Protein AF-A0A7Y2DB81-F1 (afdb_monomer_lite)

Radius of gyration: 19.83 Å; chains: 1; bounding box: 55×42×48 Å

Foldseek 3Di:
DDQPADDPPDPAFDAPLCVLVVLCVVVVDDLVVLCVQLVNPSVVNCCSNLVNDPDDPSSSVSSCVVSSHDVVPGPDNPQDLPQFWAQDPVQQWIDRRRDIDHADAPPDALLRVLLSVLVVNCSSVVHDQQDADDDDPSHLLRSLVRHPLVDPCNLVSNCVRRVDDSVRSVVSSVVSVVSNDDPDPDDD

pLDDT: mean 81.08, std 17.25, range [30.52, 97.25]

Secondary structure (DSSP, 8-state):
---------SSS---HHHHHHHHHHHTT--HHHHHHHHT--HHHHHHHHTTSSPPPHHHHHHHHHHHT--GGGSPPTT--TTSPPEEETTTTEEEETTEEEE--BTTB-HHHHHHHHHHHHHHHTT--TTS-----GGGHHHHHHHS-TT-SSHHHHHHHHH---HHHHHHHHHHHHHHT--------

Sequence (188 aa):
MPILVQHFDDDTPVPVGRALAEGRARLGISVETAAQMTNIPVRVLRDIEGNIADPTETMLESLSDVYGLNIEAMPNREEDTRVPARFDRDAKQVVIGWINFACEPGVDSNSVIIERFVHAIRQLRGARADQPVFIRDSDRDALAEVLDLSAADLVEDFVEHTHAGDDAYRYIVDDLRGRRLPAVAGSR

Structure (mmCIF, N/CA/C/O backbone):
data_AF-A0A7Y2DB81-F1
#
_entry.id   AF-A0A7Y2DB81-F1
#
loop_
_atom_site.group_PDB
_atom_site.id
_atom_site.type_symbol
_atom_site.label_atom_id
_atom_site.label_alt_id
_atom_site.label_comp_id
_atom_site.label_asym_id
_atom_site.label_entity_id
_atom_site.label_seq_id
_atom_site.pdbx_PDB_ins_code
_atom_site.Cartn_x
_atom_site.Cartn_y
_atom_site.Cartn_z
_atom_site.occupancy
_atom_site.B_iso_or_equiv
_atom_site.auth_seq_id
_atom_site.auth_comp_id
_atom_site.auth_asym_id
_atom_site.auth_atom_id
_atom_site.pdbx_PDB_model_num
ATOM 1 N N . MET A 1 1 ? -28.375 -10.170 21.278 1.00 36.34 1 MET A N 1
ATOM 2 C CA . MET A 1 1 ? -27.750 -9.895 19.968 1.00 36.34 1 MET A CA 1
ATOM 3 C C . MET A 1 1 ? -26.584 -10.861 19.844 1.00 36.34 1 MET A C 1
ATOM 5 O O . MET A 1 1 ? -25.790 -10.879 20.776 1.00 36.34 1 MET A O 1
ATOM 9 N N . PRO A 1 2 ? -26.532 -11.750 18.840 1.00 30.52 2 PRO A N 1
ATOM 10 C CA . PRO A 1 2 ? -25.418 -12.683 18.713 1.00 30.52 2 PRO A CA 1
ATOM 11 C C . PRO A 1 2 ? -24.158 -11.909 18.305 1.00 30.52 2 PRO A C 1
ATOM 13 O O . PRO A 1 2 ? -24.195 -11.130 17.356 1.00 30.52 2 PRO A O 1
ATOM 16 N N . ILE A 1 3 ? -23.070 -12.101 19.051 1.00 32.66 3 ILE A N 1
ATOM 17 C CA . ILE A 1 3 ? -21.740 -11.581 18.721 1.00 32.66 3 ILE A CA 1
ATOM 18 C C . ILE A 1 3 ? -21.257 -12.373 17.503 1.00 32.66 3 ILE A C 1
ATOM 20 O O . ILE A 1 3 ? -21.075 -13.588 17.584 1.00 32.66 3 ILE A O 1
ATOM 24 N N . LEU A 1 4 ? -21.108 -11.703 16.361 1.00 38.19 4 LEU A N 1
ATOM 25 C CA . LEU A 1 4 ? -20.466 -12.267 15.175 1.00 38.19 4 LEU A CA 1
ATOM 26 C C . LEU A 1 4 ? -18.961 -12.333 15.456 1.00 38.19 4 LEU A C 1
ATOM 28 O O . LEU A 1 4 ? -18.225 -11.387 15.200 1.00 38.19 4 LEU A O 1
ATOM 32 N N . VAL A 1 5 ? -18.518 -13.444 16.044 1.00 37.97 5 VAL A N 1
ATOM 33 C CA . VAL A 1 5 ? -17.094 -13.740 16.223 1.00 37.97 5 VAL A CA 1
ATOM 34 C C . VAL A 1 5 ? -16.493 -13.919 14.830 1.00 37.97 5 VAL A C 1
ATOM 36 O O . VAL A 1 5 ? -16.807 -14.889 14.142 1.00 37.97 5 VAL A O 1
ATOM 39 N N . GLN A 1 6 ? -15.674 -12.965 14.384 1.00 47.44 6 GLN A N 1
ATOM 40 C CA . GLN A 1 6 ? -14.860 -13.170 13.192 1.00 47.44 6 GLN A CA 1
ATOM 41 C C . GLN A 1 6 ? -13.788 -14.213 13.503 1.00 47.44 6 GLN A C 1
ATOM 43 O O . GLN A 1 6 ? -12.991 -14.035 14.422 1.00 47.44 6 GLN A O 1
ATOM 48 N N . HIS A 1 7 ? -13.756 -15.276 12.705 1.00 38.78 7 HIS A N 1
ATOM 49 C CA . HIS A 1 7 ? -12.516 -15.984 12.438 1.00 38.78 7 HIS A CA 1
ATOM 50 C C . HIS A 1 7 ? -11.729 -15.128 11.446 1.00 38.78 7 HIS A C 1
ATOM 52 O O . HIS A 1 7 ? -12.171 -14.919 10.316 1.00 38.78 7 HIS A O 1
ATOM 58 N N . PHE A 1 8 ? -10.611 -14.564 11.896 1.00 44.75 8 PHE A N 1
ATOM 59 C CA . PHE A 1 8 ? -9.604 -13.995 11.008 1.00 44.75 8 PHE A CA 1
ATOM 60 C C . PHE A 1 8 ? -8.858 -15.168 10.358 1.00 44.75 8 PHE A C 1
ATOM 62 O O . PHE A 1 8 ? -7.777 -15.541 10.799 1.00 44.75 8 PHE A O 1
ATOM 69 N N . ASP A 1 9 ? -9.487 -15.810 9.371 1.00 40.47 9 ASP A N 1
ATOM 70 C CA . ASP A 1 9 ? -8.820 -16.774 8.493 1.00 40.47 9 ASP A CA 1
ATOM 71 C C . ASP A 1 9 ? -8.003 -15.990 7.456 1.00 40.47 9 ASP A C 1
ATOM 73 O O . ASP A 1 9 ? -8.436 -15.800 6.325 1.00 40.47 9 ASP A O 1
ATOM 77 N N . ASP A 1 10 ? -6.871 -15.443 7.892 1.00 44.09 10 ASP A N 1
ATOM 78 C CA . ASP A 1 10 ? -5.717 -15.080 7.065 1.00 44.09 10 ASP A CA 1
ATOM 79 C C . ASP A 1 10 ? -4.593 -14.652 8.022 1.00 44.09 10 ASP A C 1
ATOM 81 O O . ASP A 1 10 ? -4.779 -13.753 8.843 1.00 44.09 10 ASP A O 1
ATOM 85 N N . ASP A 1 11 ? -3.426 -15.297 7.924 1.00 48.38 11 ASP A N 1
ATOM 86 C CA . ASP A 1 11 ? -2.226 -15.125 8.771 1.00 48.38 11 ASP A CA 1
ATOM 87 C C . ASP A 1 11 ? -1.567 -13.724 8.661 1.00 48.38 11 ASP A C 1
ATOM 89 O O . ASP A 1 11 ? -0.370 -13.567 8.893 1.00 48.38 11 ASP A O 1
ATOM 93 N N . THR A 1 12 ? -2.315 -12.683 8.275 1.00 47.81 12 THR A N 1
ATOM 94 C CA . THR A 1 12 ? -1.812 -11.314 8.100 1.00 47.81 12 THR A CA 1
ATOM 95 C C . THR A 1 12 ? -2.445 -10.361 9.122 1.00 47.81 12 THR A C 1
ATOM 97 O O . THR A 1 12 ? -3.627 -10.022 9.017 1.00 47.81 12 THR A O 1
ATOM 100 N N . PRO A 1 13 ? -1.676 -9.895 10.117 1.00 55.25 13 PRO A N 1
ATOM 101 C CA . PRO A 1 13 ? -2.149 -8.972 11.139 1.00 55.25 13 PRO A CA 1
ATOM 102 C C . PRO A 1 13 ? -2.656 -7.630 10.607 1.00 55.25 13 PRO A C 1
ATOM 104 O O . PRO A 1 13 ? -1.872 -6.824 10.131 1.00 55.25 13 PRO A O 1
ATOM 107 N N . VAL A 1 14 ? -3.955 -7.335 10.728 1.00 61.53 14 VAL A N 1
ATOM 108 C CA . VAL A 1 14 ? -4.528 -6.023 10.365 1.00 61.53 14 VAL A CA 1
ATOM 109 C C . VAL A 1 14 ? -4.413 -5.044 11.543 1.00 61.53 14 VAL A C 1
ATOM 111 O O . VAL A 1 14 ? -4.893 -5.364 12.632 1.00 61.53 14 VAL A O 1
ATOM 114 N N . PRO A 1 15 ? -3.870 -3.823 11.365 1.00 71.00 15 PRO A N 1
ATOM 115 C CA . PRO A 1 15 ? -3.793 -2.843 12.432 1.00 71.00 15 PRO A CA 1
ATOM 116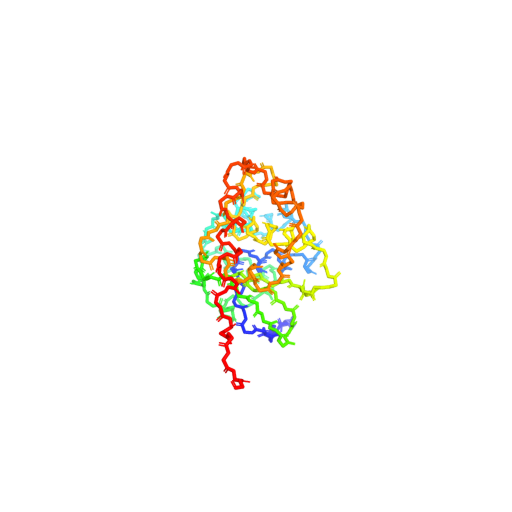 C C . PRO A 1 15 ? -5.151 -2.437 12.944 1.00 71.00 15 PRO A C 1
ATOM 118 O O . PRO A 1 15 ? -6.137 -2.338 12.204 1.00 71.00 15 PRO A O 1
ATOM 121 N N . VAL A 1 16 ? -5.137 -2.078 14.219 1.00 79.06 16 VAL A N 1
ATOM 122 C CA . VAL A 1 16 ? -6.320 -1.722 14.983 1.00 79.06 16 VAL A CA 1
ATOM 123 C C . VAL A 1 16 ? -7.142 -0.634 14.295 1.00 79.06 16 VAL A C 1
ATOM 125 O O . VAL A 1 16 ? -8.332 -0.835 14.077 1.00 79.06 16 VAL A O 1
ATOM 128 N N . GLY A 1 17 ? -6.525 0.469 13.863 1.00 82.56 17 GLY A N 1
ATOM 129 C CA . GLY A 1 17 ? -7.236 1.554 13.182 1.00 82.56 17 GLY A CA 1
ATOM 130 C C . GLY A 1 17 ? -7.952 1.108 11.907 1.00 82.56 17 GLY A C 1
ATOM 131 O O . GLY A 1 17 ? -9.114 1.450 11.687 1.00 82.56 17 GLY A O 1
ATOM 132 N N . ARG A 1 18 ? -7.308 0.262 11.096 1.00 78.75 18 ARG A N 1
ATOM 133 C CA . ARG A 1 18 ? -7.906 -0.237 9.851 1.00 78.75 18 ARG A CA 1
ATOM 134 C C . ARG A 1 18 ? -9.071 -1.183 10.118 1.00 78.75 18 ARG A C 1
ATOM 136 O O . ARG A 1 18 ? -10.132 -1.026 9.522 1.00 78.75 18 ARG A O 1
ATOM 143 N N . ALA A 1 19 ? -8.897 -2.134 11.023 1.00 81.88 19 ALA A N 1
ATOM 144 C CA . ALA A 1 19 ? -9.964 -3.058 11.384 1.00 81.88 19 ALA A CA 1
ATOM 145 C C . ALA A 1 19 ? -11.157 -2.337 12.038 1.00 81.88 19 ALA A C 1
ATOM 147 O O . ALA A 1 19 ? -12.305 -2.699 11.779 1.00 81.88 19 ALA A O 1
ATOM 148 N N . LEU A 1 20 ? -10.913 -1.260 12.792 1.00 88.62 20 LEU A N 1
ATOM 149 C CA . LEU A 1 20 ? -11.958 -0.350 13.264 1.00 88.62 20 LEU A CA 1
ATOM 150 C C . LEU A 1 20 ? -12.694 0.325 12.092 1.00 88.62 20 LEU A C 1
ATOM 152 O O . LEU A 1 20 ? -13.923 0.289 12.037 1.00 88.62 20 LEU A O 1
ATOM 156 N N . ALA A 1 21 ? -11.964 0.882 11.120 1.00 88.25 21 ALA A N 1
ATOM 157 C CA . ALA A 1 21 ? -12.550 1.514 9.935 1.00 88.25 21 ALA A CA 1
ATOM 158 C C . ALA A 1 21 ? -13.401 0.532 9.106 1.00 88.25 21 ALA A C 1
ATOM 160 O O . ALA A 1 21 ? -14.491 0.876 8.643 1.00 88.25 21 ALA A O 1
ATOM 161 N N . GLU A 1 22 ? -12.925 -0.703 8.944 1.00 84.56 22 GLU A N 1
ATOM 162 C CA . GLU A 1 22 ? -13.641 -1.780 8.259 1.00 84.56 22 GLU A CA 1
ATOM 163 C C . GLU A 1 22 ? -14.874 -2.240 9.044 1.00 84.56 22 GLU A C 1
ATOM 165 O O . GLU A 1 22 ? -15.930 -2.455 8.446 1.00 84.56 22 GLU A O 1
ATOM 170 N N . GLY A 1 23 ? -14.775 -2.349 10.373 1.00 88.56 23 GLY A N 1
ATOM 171 C CA . GLY A 1 23 ? -15.913 -2.623 11.252 1.00 88.56 23 GLY A CA 1
ATOM 172 C C . GLY A 1 23 ? -17.007 -1.568 11.097 1.00 88.56 23 GLY A C 1
ATOM 173 O O . GLY A 1 23 ? -18.168 -1.905 10.854 1.00 88.56 23 GLY A O 1
ATOM 174 N N . ARG A 1 24 ? -16.631 -0.283 11.100 1.00 93.81 24 ARG A N 1
ATOM 175 C CA . ARG A 1 24 ? -17.557 0.827 10.840 1.00 93.81 24 ARG A CA 1
ATOM 176 C C . ARG A 1 24 ? -18.191 0.740 9.451 1.00 93.81 24 ARG A C 1
ATOM 178 O O . ARG A 1 24 ? -19.404 0.903 9.315 1.00 93.81 24 ARG A O 1
ATOM 185 N N . ALA A 1 25 ? -17.384 0.491 8.419 1.00 89.44 25 ALA A N 1
ATOM 186 C CA . ALA A 1 25 ? -17.857 0.402 7.039 1.00 89.44 25 ALA A CA 1
ATOM 187 C C . ALA A 1 25 ? -18.873 -0.736 6.848 1.00 89.44 25 ALA A C 1
ATOM 189 O O . ALA A 1 25 ? -19.870 -0.546 6.152 1.00 89.44 25 ALA A O 1
ATOM 190 N N . ARG A 1 26 ? -18.682 -1.881 7.517 1.00 87.56 26 ARG A N 1
ATOM 191 C CA . ARG A 1 26 ? -19.631 -3.010 7.500 1.00 87.56 26 ARG A CA 1
ATOM 192 C C . ARG A 1 26 ? -20.986 -2.667 8.108 1.00 87.56 26 ARG A C 1
ATOM 194 O O . ARG A 1 26 ? -22.004 -3.171 7.644 1.00 87.56 26 ARG A O 1
ATOM 201 N N . LEU A 1 27 ? -21.007 -1.794 9.111 1.00 89.81 27 LEU A N 1
ATOM 202 C CA . LEU A 1 27 ? -22.248 -1.278 9.689 1.00 89.81 27 LEU A CA 1
ATOM 203 C C . LEU A 1 27 ? -22.919 -0.206 8.816 1.00 89.81 27 LEU A C 1
ATOM 205 O O . LEU A 1 27 ? -24.043 0.195 9.106 1.00 89.81 27 LEU A O 1
ATOM 209 N N . GLY A 1 28 ? -22.254 0.269 7.757 1.00 92.00 28 GLY A N 1
ATOM 210 C CA . GLY A 1 28 ? -22.793 1.284 6.853 1.00 92.00 28 GLY A CA 1
ATOM 211 C C . GLY A 1 28 ? -22.960 2.664 7.495 1.00 92.00 28 GLY A C 1
ATOM 212 O O . GLY A 1 28 ? -23.736 3.477 6.993 1.00 92.00 28 GLY A O 1
ATOM 213 N N . ILE A 1 29 ? -22.259 2.940 8.601 1.00 95.06 29 ILE A N 1
ATOM 214 C CA . ILE A 1 29 ? -22.363 4.211 9.331 1.00 95.06 29 ILE A CA 1
ATOM 215 C C . ILE A 1 29 ? -21.208 5.162 8.990 1.00 95.06 29 ILE A C 1
ATOM 217 O O . ILE A 1 29 ? -20.070 4.746 8.731 1.00 95.06 29 ILE A O 1
ATOM 221 N N . SER A 1 30 ? -21.492 6.467 8.994 1.00 95.38 30 SER A N 1
ATOM 222 C CA . SER A 1 30 ? -20.467 7.486 8.753 1.00 95.38 30 SER A CA 1
ATOM 223 C C . SER A 1 30 ? -19.554 7.664 9.969 1.00 95.38 30 SER A C 1
ATOM 225 O O . SER A 1 30 ? -19.905 7.295 11.094 1.00 95.38 30 SER A O 1
ATOM 227 N N . VAL A 1 31 ? -18.379 8.261 9.752 1.00 94.75 31 VAL A N 1
ATOM 228 C CA . VAL A 1 31 ? -17.447 8.592 10.843 1.00 94.75 31 VAL A CA 1
ATOM 229 C C . VAL A 1 31 ? -18.095 9.565 11.831 1.00 94.75 31 VAL A C 1
ATOM 231 O O . VAL A 1 31 ? -17.877 9.470 13.031 1.00 94.75 31 VAL A O 1
ATOM 234 N N . GLU A 1 32 ? -18.929 10.487 11.350 1.00 97.25 32 GLU A N 1
ATOM 235 C CA . GLU A 1 32 ? -19.653 11.451 12.180 1.00 97.25 32 GLU A CA 1
ATOM 236 C C . GLU A 1 32 ? -20.665 10.759 13.096 1.00 97.25 32 GLU A C 1
ATOM 238 O O . GLU A 1 32 ? -20.747 11.092 14.278 1.00 97.25 32 GLU A O 1
ATOM 243 N N . THR A 1 33 ? -21.399 9.770 12.578 1.00 96.75 33 THR A N 1
ATOM 244 C CA . THR A 1 33 ? -22.325 8.964 13.382 1.00 96.75 33 THR A CA 1
ATOM 245 C C . THR A 1 33 ? -21.574 8.144 14.425 1.00 96.75 33 THR A C 1
ATOM 247 O O . THR A 1 33 ? -21.939 8.169 15.598 1.00 96.75 33 THR A O 1
ATOM 250 N N . ALA A 1 34 ? -20.489 7.472 14.039 1.00 95.88 34 ALA A N 1
ATOM 251 C CA . ALA A 1 34 ? -19.682 6.689 14.971 1.00 95.88 34 ALA A CA 1
ATOM 252 C C . ALA A 1 34 ? -19.047 7.558 16.076 1.00 95.88 34 ALA A C 1
ATOM 254 O O . ALA A 1 34 ? -19.082 7.196 17.252 1.00 95.88 34 ALA A O 1
ATOM 255 N N . ALA A 1 35 ? -18.547 8.744 15.720 1.00 96.44 35 ALA A N 1
ATOM 256 C CA . ALA A 1 35 ? -18.016 9.734 16.657 1.0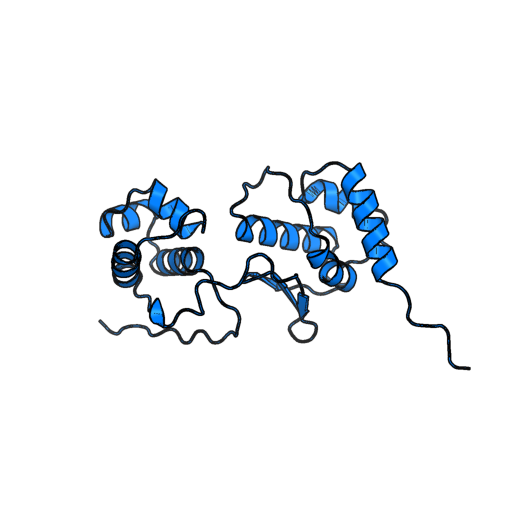0 96.44 35 ALA A CA 1
ATOM 257 C C . ALA A 1 35 ? -19.066 10.182 17.685 1.00 96.44 35 ALA A C 1
ATOM 259 O O . ALA A 1 35 ? -18.774 10.288 18.874 1.00 96.44 35 ALA A O 1
ATOM 260 N N . GLN A 1 36 ? -20.311 10.398 17.248 1.00 95.81 36 GLN A N 1
ATOM 261 C CA . GLN A 1 36 ? -21.420 10.710 18.153 1.00 95.81 36 GLN A CA 1
ATOM 262 C C . GLN A 1 36 ? -21.753 9.538 19.085 1.00 95.81 36 GLN A C 1
ATOM 264 O O . GLN A 1 36 ? -21.961 9.759 20.275 1.00 95.81 36 GLN A O 1
ATOM 269 N N . MET A 1 37 ? -21.782 8.305 18.571 1.00 96.19 37 MET A N 1
ATOM 270 C CA . MET A 1 37 ? -22.116 7.108 19.357 1.00 96.19 37 MET A CA 1
ATOM 271 C C . MET A 1 37 ? -21.071 6.782 20.431 1.00 96.19 37 MET A C 1
ATOM 273 O O . MET A 1 37 ? -21.425 6.312 21.507 1.00 96.19 37 MET A O 1
ATOM 277 N N . THR A 1 38 ? -19.798 7.045 20.140 1.00 95.38 38 THR A N 1
ATOM 278 C CA . THR A 1 38 ? -18.657 6.760 21.031 1.00 95.38 38 THR A CA 1
ATOM 279 C C . THR A 1 38 ? -18.226 7.958 21.876 1.00 95.38 38 THR A C 1
ATOM 281 O O . THR A 1 38 ? -17.376 7.827 22.752 1.00 95.38 38 THR A O 1
ATOM 284 N N . ASN A 1 39 ? -18.790 9.143 21.617 1.00 95.88 39 ASN A N 1
ATOM 285 C CA . ASN A 1 39 ? -18.348 10.412 22.196 1.00 95.88 39 ASN A CA 1
ATOM 286 C C . ASN A 1 39 ? -16.849 10.715 21.942 1.00 95.88 39 ASN A C 1
ATOM 288 O O . ASN A 1 39 ? -16.196 11.415 22.719 1.00 95.88 39 ASN A O 1
ATOM 292 N N . ILE A 1 40 ? -16.296 10.199 20.840 1.00 96.38 40 ILE A N 1
ATOM 293 C CA . ILE A 1 40 ? -14.933 10.485 20.378 1.00 96.38 40 ILE A CA 1
ATOM 294 C C . ILE A 1 40 ? -15.008 11.626 19.354 1.00 96.38 40 ILE A C 1
ATOM 296 O O . ILE A 1 40 ? -15.814 11.558 18.427 1.00 96.38 40 ILE A O 1
ATOM 300 N N . PRO A 1 41 ? -14.179 12.683 19.449 1.00 96.88 41 PRO A N 1
ATOM 301 C CA . PRO A 1 41 ? -14.184 13.747 18.449 1.00 96.88 41 PRO A CA 1
ATOM 302 C C . PRO A 1 41 ? -13.929 13.201 17.038 1.00 96.88 41 PRO A C 1
ATOM 304 O O . PRO A 1 41 ? -12.982 12.448 16.836 1.00 96.88 41 PRO A O 1
ATOM 307 N N . VAL A 1 42 ? -14.706 13.650 16.041 1.00 94.25 42 VAL A N 1
ATOM 308 C CA . VAL A 1 42 ? -14.618 13.175 14.639 1.00 94.25 42 VAL A CA 1
ATOM 309 C C . VAL A 1 42 ? -13.182 13.155 14.119 1.00 94.25 42 VAL A C 1
ATOM 311 O O . VAL A 1 42 ? -12.769 12.200 13.473 1.00 94.25 42 VAL A O 1
ATOM 314 N N . ARG A 1 43 ? -12.405 14.202 14.412 1.00 91.25 43 ARG A N 1
ATOM 315 C CA . ARG A 1 43 ? -10.997 14.276 14.011 1.00 91.25 43 ARG A CA 1
ATOM 316 C C . ARG A 1 43 ? -10.165 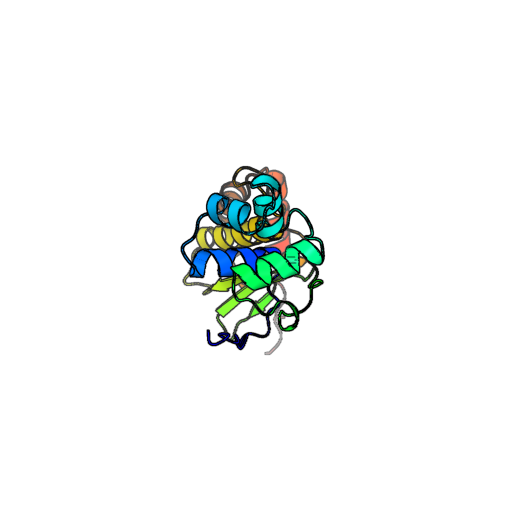13.149 14.626 1.00 91.25 43 ARG A C 1
ATOM 318 O O . ARG A 1 43 ? -9.432 12.496 13.903 1.00 91.25 43 ARG A O 1
ATOM 325 N N . VAL A 1 44 ? -10.312 12.920 15.928 1.00 91.25 44 VAL A N 1
ATOM 326 C CA . VAL A 1 44 ? -9.588 11.869 16.654 1.00 91.25 44 VAL A CA 1
ATOM 327 C C . VAL A 1 44 ? -9.988 10.495 16.126 1.00 91.25 44 VAL A C 1
ATOM 329 O O . VAL A 1 44 ? -9.120 9.670 15.886 1.00 91.25 44 VAL A O 1
ATOM 332 N N . LEU A 1 45 ? -11.277 10.271 15.857 1.00 94.50 45 LEU A N 1
ATOM 333 C CA . LEU A 1 45 ? -11.738 9.013 15.274 1.00 94.50 45 LEU A CA 1
ATOM 334 C C . LEU A 1 45 ? -11.168 8.780 13.866 1.00 94.50 45 LEU A C 1
ATOM 336 O O . LEU A 1 45 ? -10.753 7.668 13.564 1.00 94.50 45 LEU A O 1
ATOM 340 N N . ARG A 1 46 ? -11.084 9.818 13.021 1.00 88.94 46 ARG A N 1
ATOM 341 C CA . ARG A 1 46 ? -10.414 9.725 11.709 1.00 88.94 46 ARG A CA 1
ATOM 342 C C . ARG A 1 46 ? -8.927 9.420 11.844 1.00 88.94 46 ARG A C 1
ATOM 344 O O . ARG A 1 46 ? -8.413 8.626 11.066 1.00 88.94 46 ARG A O 1
ATOM 351 N N . ASP A 1 47 ? -8.257 10.041 12.811 1.00 81.94 47 ASP A N 1
ATOM 352 C CA . ASP A 1 47 ? -6.838 9.804 13.065 1.00 81.94 47 ASP A CA 1
ATOM 353 C C . ASP A 1 47 ? -6.613 8.363 13.569 1.00 81.94 47 ASP A C 1
ATOM 355 O O . ASP A 1 47 ? -5.700 7.693 13.099 1.00 81.94 47 ASP A O 1
ATOM 359 N N . ILE A 1 48 ? -7.483 7.838 14.440 1.00 88.38 48 ILE A N 1
ATOM 360 C CA . ILE A 1 48 ? -7.452 6.436 14.892 1.00 88.38 48 ILE A CA 1
ATOM 361 C C . ILE A 1 48 ? -7.707 5.479 13.724 1.00 88.38 48 ILE A C 1
ATOM 363 O O . ILE A 1 48 ? -6.889 4.607 13.454 1.00 88.38 48 ILE A O 1
ATOM 367 N N . GLU A 1 49 ? -8.814 5.650 12.996 1.00 89.00 49 GLU A N 1
ATOM 368 C CA . GLU A 1 49 ? -9.182 4.781 11.868 1.00 89.00 49 GLU A CA 1
ATOM 369 C C . GLU A 1 49 ? -8.161 4.836 10.717 1.00 89.00 49 GLU A C 1
ATOM 371 O O . GLU A 1 49 ? -7.993 3.873 9.969 1.00 89.00 49 GLU A O 1
ATOM 376 N N . GLY A 1 50 ? -7.443 5.954 10.594 1.00 78.38 50 GLY A N 1
ATOM 377 C CA . GLY A 1 50 ? -6.342 6.149 9.655 1.00 78.38 50 GLY A CA 1
ATOM 378 C C . GLY A 1 50 ? -4.982 5.634 10.135 1.00 78.38 50 GLY A C 1
ATOM 379 O O . GLY A 1 50 ? -4.008 5.812 9.410 1.00 78.38 50 GLY A O 1
ATOM 380 N N . ASN A 1 51 ? -4.892 5.024 11.324 1.00 75.88 51 ASN A N 1
ATOM 381 C CA . ASN A 1 51 ? -3.636 4.617 11.978 1.00 75.88 51 ASN A CA 1
ATOM 382 C C . ASN A 1 51 ? -2.633 5.775 12.179 1.00 75.88 51 ASN A C 1
ATOM 384 O O . ASN A 1 51 ? -1.421 5.583 12.136 1.00 75.88 51 ASN A O 1
ATOM 388 N N . ILE A 1 52 ? -3.135 6.996 12.372 1.00 74.50 52 ILE A N 1
ATOM 389 C CA . ILE A 1 52 ? -2.345 8.203 12.665 1.00 74.50 52 ILE A CA 1
ATOM 390 C C . ILE A 1 52 ? -2.162 8.379 14.179 1.00 74.50 52 ILE A C 1
ATOM 392 O O . ILE A 1 52 ? -1.148 8.922 14.617 1.00 74.50 52 ILE A O 1
ATOM 396 N N . ALA A 1 53 ? -3.141 7.949 14.977 1.00 75.69 53 ALA A N 1
ATOM 397 C CA . ALA A 1 53 ? -3.122 8.060 16.430 1.00 75.69 53 ALA A CA 1
ATOM 398 C C . ALA A 1 53 ? -3.538 6.745 17.091 1.00 75.69 53 ALA A C 1
ATOM 400 O O . ALA A 1 53 ? -4.477 6.088 16.641 1.00 75.69 53 ALA A O 1
ATOM 401 N N . ASP A 1 54 ? -2.881 6.408 18.199 1.00 80.62 54 ASP A N 1
ATOM 402 C CA . ASP A 1 54 ? -3.235 5.231 18.982 1.00 80.62 54 ASP A CA 1
ATOM 403 C C . ASP A 1 54 ? -4.452 5.524 19.874 1.00 80.62 54 ASP A C 1
ATOM 405 O O . ASP A 1 54 ? -4.439 6.490 20.650 1.00 80.62 54 ASP A O 1
ATOM 409 N N . PRO A 1 55 ? -5.519 4.714 19.793 1.00 83.94 55 PRO A N 1
ATOM 410 C CA . PRO A 1 55 ? -6.662 4.851 20.679 1.00 83.94 55 PRO A CA 1
ATOM 411 C C . PRO A 1 55 ? -6.294 4.416 22.100 1.00 83.94 55 PRO A C 1
ATOM 413 O O . PRO A 1 55 ? -5.555 3.452 22.311 1.00 83.94 55 PRO A O 1
ATOM 416 N N . THR A 1 56 ? -6.856 5.098 23.098 1.00 87.69 56 THR A N 1
ATOM 417 C CA . THR A 1 56 ? -6.766 4.624 24.484 1.00 87.69 56 THR A CA 1
ATOM 418 C C . THR A 1 56 ? -7.579 3.342 24.661 1.00 87.69 56 THR A C 1
ATOM 420 O O . THR A 1 56 ? -8.465 3.037 23.863 1.00 87.69 56 THR A O 1
ATOM 423 N N . GLU A 1 57 ? -7.325 2.605 25.739 1.00 85.75 57 GLU A N 1
ATOM 424 C CA . GLU A 1 57 ? -8.091 1.400 26.084 1.00 85.75 57 GLU A CA 1
ATOM 425 C C . GLU A 1 57 ? -9.601 1.679 26.155 1.00 85.75 57 GLU A C 1
ATOM 427 O O . GLU A 1 57 ? -10.382 1.006 25.495 1.00 85.75 57 GLU A O 1
ATOM 432 N N . THR A 1 58 ? -10.004 2.772 26.809 1.00 90.19 58 THR A N 1
ATOM 433 C CA . THR A 1 58 ? -11.413 3.195 26.884 1.00 90.19 58 THR A CA 1
ATOM 434 C C . THR A 1 58 ? -12.022 3.514 25.514 1.00 90.19 58 THR A C 1
ATOM 436 O O . THR A 1 58 ? -13.193 3.231 25.268 1.00 90.19 58 THR A O 1
ATOM 439 N N . MET A 1 59 ? -11.249 4.120 24.603 1.00 92.62 59 MET A N 1
ATOM 440 C CA . MET A 1 59 ? -11.716 4.360 23.233 1.00 92.62 59 MET A CA 1
ATOM 441 C C . MET A 1 59 ? -11.895 3.044 22.482 1.00 92.62 59 MET A C 1
ATOM 443 O O . MET A 1 59 ? -12.874 2.892 21.757 1.00 92.62 59 MET A O 1
ATOM 447 N N . LEU A 1 60 ? -10.971 2.098 22.665 1.00 90.00 60 LEU A N 1
ATOM 448 C CA . LEU A 1 60 ? -11.057 0.785 22.042 1.00 90.00 60 LEU A CA 1
ATOM 449 C C . LEU A 1 60 ? -12.258 -0.000 22.529 1.00 90.00 60 LEU A C 1
ATOM 451 O O . LEU A 1 60 ? -12.984 -0.500 21.686 1.00 90.00 60 LEU A O 1
ATOM 455 N N . GLU A 1 61 ? -12.508 -0.055 23.834 1.00 89.50 61 GLU A N 1
ATOM 456 C CA . GLU A 1 61 ? -13.705 -0.693 24.396 1.00 89.50 61 GLU A CA 1
ATOM 457 C C . GLU A 1 61 ? -14.978 -0.109 23.770 1.00 89.50 61 GLU A C 1
ATOM 459 O O . GLU A 1 61 ? -15.793 -0.839 23.206 1.00 89.50 61 GLU A O 1
ATOM 464 N N . SER A 1 62 ? -15.100 1.224 23.759 1.00 92.50 62 SER A N 1
ATOM 465 C CA . SER A 1 62 ? -16.266 1.901 23.184 1.00 92.50 62 SER A CA 1
ATOM 466 C C . SER A 1 62 ? -16.442 1.616 21.688 1.00 92.50 62 SER A C 1
ATOM 468 O O . SER A 1 62 ? -17.561 1.394 21.223 1.00 92.50 62 SER A O 1
ATOM 470 N N . LEU A 1 63 ? -15.350 1.599 20.923 1.00 92.19 63 LEU A N 1
ATOM 471 C CA . LEU A 1 63 ? -15.382 1.285 19.497 1.00 92.19 63 LEU A CA 1
ATOM 472 C C . LEU A 1 63 ? -15.653 -0.204 19.243 1.00 92.19 63 LEU A C 1
ATOM 474 O O . LEU A 1 63 ? -16.374 -0.526 18.304 1.00 92.19 63 LEU A O 1
ATOM 478 N N . SER A 1 64 ? -15.135 -1.102 20.085 1.00 89.44 64 SER A N 1
ATOM 479 C CA . SER A 1 64 ? -15.406 -2.544 20.050 1.00 89.44 64 SER A CA 1
ATOM 480 C C . SER A 1 64 ? -16.898 -2.806 20.196 1.00 89.44 64 SER A C 1
ATOM 482 O O . SER A 1 64 ? -17.473 -3.543 19.396 1.00 89.44 64 SER A O 1
ATOM 484 N N . ASP A 1 65 ? -17.524 -2.144 21.170 1.00 90.12 65 ASP A N 1
ATOM 485 C CA . ASP A 1 65 ? -18.948 -2.266 21.462 1.00 90.12 65 ASP A CA 1
ATOM 486 C C . ASP A 1 65 ? -19.808 -1.742 20.308 1.00 90.12 65 ASP A C 1
ATOM 488 O O . ASP A 1 65 ? -20.751 -2.408 19.877 1.00 90.12 65 ASP A O 1
ATOM 492 N N . VAL A 1 66 ? -19.476 -0.560 19.776 1.00 92.12 66 VAL A N 1
ATOM 493 C CA . VAL A 1 66 ? -20.237 0.048 18.674 1.00 92.12 66 VAL A CA 1
ATOM 494 C C . VAL A 1 66 ? -20.042 -0.719 17.366 1.00 92.12 66 VAL A C 1
ATOM 496 O O . VAL A 1 66 ? -21.004 -0.884 16.618 1.00 92.12 66 VAL A O 1
ATOM 499 N N . TYR A 1 67 ? -18.828 -1.195 17.079 1.00 91.62 67 TYR A N 1
ATOM 500 C CA . TYR A 1 67 ? -18.505 -1.889 15.827 1.00 91.62 67 TYR A CA 1
ATOM 501 C C . TYR A 1 67 ? -18.758 -3.399 15.882 1.00 91.62 67 TYR A C 1
ATOM 503 O O . TYR A 1 67 ? -18.722 -4.058 14.843 1.00 91.62 67 TYR A O 1
ATOM 511 N N . GLY A 1 68 ? -19.039 -3.953 17.065 1.00 86.38 68 GLY A N 1
ATOM 512 C CA . GLY A 1 68 ? -19.221 -5.389 17.268 1.00 86.38 68 GLY A CA 1
ATOM 513 C C . GLY A 1 68 ? -17.948 -6.193 16.995 1.00 86.38 68 GLY A C 1
ATOM 514 O O . GLY A 1 68 ? -18.026 -7.305 16.475 1.00 86.38 68 GLY A O 1
ATOM 515 N N . LEU A 1 69 ? -16.780 -5.617 17.292 1.00 83.12 69 LEU A N 1
ATOM 516 C CA . LEU A 1 69 ? -15.477 -6.247 17.079 1.00 83.12 69 LEU A CA 1
ATOM 517 C C . LEU A 1 69 ? -14.998 -6.934 18.360 1.00 83.12 69 LEU A C 1
ATOM 519 O O . LEU A 1 69 ? -15.344 -6.514 19.461 1.00 83.12 69 LEU A O 1
ATOM 523 N N . ASN A 1 70 ? -14.182 -7.978 18.217 1.00 80.00 70 ASN A N 1
ATOM 524 C CA . ASN A 1 70 ? -13.409 -8.540 19.322 1.00 80.00 70 ASN A CA 1
ATOM 525 C C . ASN A 1 70 ? -11.946 -8.119 19.154 1.00 80.00 70 ASN A C 1
ATOM 527 O O . ASN A 1 70 ? -11.189 -8.785 18.450 1.00 80.00 70 ASN A O 1
ATOM 531 N N . ILE A 1 71 ? -11.573 -6.999 19.773 1.00 67.94 71 ILE A N 1
ATOM 532 C CA . ILE A 1 71 ? -10.237 -6.406 19.625 1.00 67.94 71 ILE A CA 1
ATOM 533 C C . ILE A 1 71 ? -9.148 -7.290 20.254 1.00 67.94 71 ILE A C 1
ATOM 535 O O . ILE A 1 71 ? -8.021 -7.288 19.775 1.00 67.94 71 ILE A O 1
ATOM 539 N N . GLU A 1 72 ? -9.474 -8.103 21.265 1.00 66.50 72 GLU A N 1
ATOM 540 C CA . GLU A 1 72 ? -8.528 -9.060 21.865 1.00 66.50 72 GLU A CA 1
ATOM 541 C C . GLU A 1 72 ? -8.187 -10.226 20.928 1.00 66.50 72 GLU A C 1
ATOM 543 O O . GLU A 1 72 ? -7.104 -10.799 21.016 1.00 66.50 72 GLU A O 1
ATOM 548 N N . ALA A 1 73 ? -9.107 -10.579 20.025 1.00 64.44 73 ALA A N 1
ATOM 549 C CA . ALA A 1 73 ? -8.881 -11.592 18.996 1.00 64.44 73 ALA A CA 1
ATOM 550 C C . ALA A 1 73 ? -8.177 -11.029 17.755 1.00 64.44 73 ALA A C 1
ATOM 552 O O . ALA A 1 73 ? -7.890 -11.784 16.824 1.00 64.44 73 ALA A O 1
ATOM 553 N N . MET A 1 74 ? -7.928 -9.717 17.710 1.00 61.59 74 MET A N 1
ATOM 554 C CA . MET A 1 74 ? -7.234 -9.122 16.584 1.00 61.59 74 MET A CA 1
ATOM 555 C C . MET A 1 74 ? -5.740 -9.436 16.671 1.00 61.59 74 MET A C 1
ATOM 557 O O . MET A 1 74 ? -5.130 -9.267 17.732 1.00 61.59 74 MET A O 1
ATOM 561 N N . PRO A 1 75 ? -5.138 -9.890 15.563 1.00 52.81 75 PRO A N 1
ATOM 562 C CA . PRO A 1 75 ? -3.711 -10.146 15.513 1.00 52.81 75 PRO A CA 1
ATOM 563 C C . PRO A 1 75 ? -2.913 -8.884 15.889 1.00 52.81 75 PRO A C 1
ATOM 565 O O . PRO A 1 75 ? -3.318 -7.752 15.629 1.00 52.81 75 PRO A O 1
ATOM 568 N N . ASN A 1 76 ? -1.817 -9.117 16.609 1.00 50.56 76 ASN A N 1
ATOM 569 C CA . ASN A 1 76 ? -1.188 -8.185 17.543 1.00 50.56 76 ASN A CA 1
ATOM 570 C C . ASN A 1 76 ? -0.863 -6.786 16.976 1.00 50.56 76 ASN A C 1
ATOM 572 O O . ASN A 1 76 ? -0.451 -6.633 15.830 1.00 50.56 76 ASN A O 1
ATOM 576 N N . ARG A 1 77 ? -0.943 -5.782 17.863 1.00 50.22 77 ARG A N 1
ATOM 577 C CA . ARG A 1 77 ? -0.740 -4.326 17.666 1.00 50.22 77 ARG A CA 1
ATOM 578 C C . ARG A 1 77 ? 0.602 -3.882 17.048 1.00 50.22 77 ARG A C 1
ATOM 580 O O . ARG A 1 77 ? 0.798 -2.687 16.853 1.00 50.22 77 ARG A O 1
ATOM 587 N N . GLU A 1 78 ? 1.528 -4.793 16.776 1.00 44.19 78 GLU A N 1
ATOM 588 C CA . GLU A 1 78 ? 2.946 -4.479 16.563 1.00 44.19 78 GLU A CA 1
ATOM 589 C C . GLU A 1 78 ? 3.550 -5.108 15.307 1.00 44.19 78 GLU A C 1
ATOM 591 O O . GLU A 1 78 ? 4.775 -5.216 15.226 1.00 44.19 78 GLU A O 1
ATOM 596 N N . GLU A 1 79 ? 2.757 -5.515 14.309 1.00 47.88 79 GLU A N 1
ATOM 597 C CA . GLU A 1 79 ? 3.396 -5.882 13.046 1.00 47.88 79 GLU A CA 1
ATOM 598 C C . GLU A 1 79 ? 3.975 -4.650 12.354 1.00 47.88 79 GLU A C 1
ATOM 600 O O . GLU A 1 79 ? 3.304 -3.788 11.783 1.00 47.88 79 GLU A O 1
ATOM 605 N N . ASP A 1 80 ? 5.286 -4.580 12.541 1.00 52.81 80 ASP A N 1
ATOM 606 C CA . ASP A 1 80 ? 6.195 -3.513 12.228 1.00 52.81 80 ASP A CA 1
ATOM 607 C C . ASP A 1 80 ? 5.924 -3.004 10.809 1.00 52.81 80 ASP A C 1
ATOM 609 O O . ASP A 1 80 ? 6.089 -3.716 9.819 1.00 52.81 80 ASP A O 1
ATOM 613 N N . THR A 1 81 ? 5.597 -1.718 10.676 1.00 53.81 81 THR A N 1
ATOM 614 C CA . THR A 1 81 ? 5.586 -1.009 9.378 1.00 53.81 81 THR A CA 1
ATOM 615 C C . THR A 1 81 ? 6.944 -1.066 8.647 1.00 53.81 81 THR A C 1
ATOM 617 O O . THR A 1 81 ? 7.126 -0.427 7.605 1.00 53.81 81 THR A O 1
ATOM 620 N N . ARG A 1 82 ? 7.934 -1.769 9.211 1.00 61.59 82 ARG A N 1
ATOM 621 C CA . ARG A 1 82 ? 9.258 -2.069 8.668 1.00 61.59 82 ARG A CA 1
ATOM 622 C C . ARG A 1 82 ? 9.419 -3.507 8.167 1.00 61.59 82 ARG A C 1
ATOM 624 O O . ARG A 1 82 ? 10.518 -3.812 7.709 1.00 61.59 82 ARG A O 1
ATOM 631 N N . VAL A 1 83 ? 8.396 -4.369 8.220 1.00 71.56 83 VAL A N 1
ATOM 632 C CA . VAL A 1 83 ? 8.466 -5.680 7.555 1.00 71.56 83 VAL A CA 1
ATOM 633 C C . VAL A 1 83 ? 8.669 -5.445 6.050 1.00 71.56 83 VAL A C 1
ATOM 635 O O . VAL A 1 83 ? 7.857 -4.741 5.442 1.00 71.56 83 VAL A O 1
ATOM 638 N N . PRO A 1 84 ? 9.753 -5.977 5.452 1.00 82.38 84 PRO A N 1
ATOM 639 C CA . PRO A 1 84 ? 10.011 -5.841 4.024 1.00 82.38 84 PRO A CA 1
ATOM 640 C C . PRO A 1 84 ? 8.838 -6.350 3.185 1.00 82.38 84 PRO A C 1
ATOM 642 O O . PRO A 1 84 ? 8.236 -7.374 3.520 1.00 82.38 84 PRO A O 1
ATOM 645 N N . ALA A 1 85 ? 8.543 -5.666 2.078 1.00 90.25 85 ALA A N 1
ATOM 646 C CA . ALA A 1 85 ? 7.616 -6.203 1.090 1.00 90.25 85 ALA A CA 1
ATOM 647 C C . ALA A 1 85 ? 8.090 -7.584 0.601 1.00 90.25 85 ALA A C 1
ATOM 649 O O . ALA A 1 85 ? 9.284 -7.795 0.384 1.00 90.25 85 ALA A O 1
ATOM 650 N N . ARG A 1 86 ? 7.155 -8.511 0.376 1.00 91.88 86 ARG A N 1
ATOM 651 C CA . ARG A 1 86 ? 7.427 -9.827 -0.225 1.00 91.88 86 ARG A CA 1
ATOM 652 C C . ARG A 1 86 ? 6.409 -10.153 -1.308 1.00 91.88 86 ARG A C 1
ATOM 654 O O . ARG A 1 86 ? 5.247 -9.768 -1.196 1.00 91.88 86 ARG A O 1
ATOM 661 N N . PHE A 1 87 ? 6.825 -10.898 -2.326 1.00 92.38 87 PHE A N 1
ATOM 662 C CA . PHE A 1 87 ? 5.908 -11.468 -3.308 1.00 92.38 87 PHE A CA 1
ATOM 663 C C . PHE A 1 87 ? 5.618 -12.932 -2.970 1.00 92.38 87 PHE A C 1
ATOM 665 O O . PHE A 1 87 ? 6.523 -13.761 -2.885 1.00 92.38 87 PHE A O 1
ATOM 672 N N . ASP A 1 88 ? 4.347 -13.249 -2.756 1.00 86.69 88 ASP A N 1
ATOM 673 C CA . ASP A 1 88 ? 3.861 -14.609 -2.577 1.00 86.69 88 ASP A CA 1
ATOM 674 C C . ASP A 1 88 ? 3.474 -15.184 -3.943 1.00 86.69 88 ASP A C 1
ATOM 676 O O . ASP A 1 88 ? 2.449 -14.820 -4.527 1.00 86.69 88 ASP A O 1
ATOM 680 N N . ARG A 1 89 ? 4.335 -16.054 -4.481 1.00 87.62 89 ARG A N 1
ATOM 681 C CA . ARG A 1 89 ? 4.171 -16.626 -5.826 1.00 87.62 89 ARG A CA 1
ATOM 682 C C . ARG A 1 89 ? 2.978 -17.568 -5.924 1.00 87.62 89 ARG A C 1
ATOM 684 O O . ARG A 1 89 ? 2.329 -17.594 -6.969 1.00 87.62 89 ARG A O 1
ATOM 691 N N . ASP A 1 90 ? 2.697 -18.319 -4.863 1.00 82.00 90 ASP A N 1
ATOM 692 C CA . ASP A 1 90 ? 1.626 -19.315 -4.852 1.00 82.00 90 ASP A CA 1
ATOM 693 C C . ASP A 1 90 ? 0.259 -18.625 -4.796 1.00 82.00 90 ASP A C 1
ATOM 695 O O . ASP A 1 90 ? -0.654 -18.984 -5.542 1.00 82.00 90 ASP A O 1
ATOM 699 N N . ALA A 1 91 ? 0.145 -17.576 -3.978 1.00 79.94 91 ALA A N 1
ATOM 700 C CA . ALA A 1 91 ? -1.070 -16.773 -3.862 1.00 79.94 91 ALA A CA 1
ATOM 701 C C . ALA A 1 91 ? -1.166 -15.616 -4.881 1.00 79.94 91 ALA A C 1
ATOM 703 O O . ALA A 1 91 ? -2.195 -14.943 -4.935 1.00 79.94 91 ALA A O 1
ATOM 704 N N . LYS A 1 92 ? -0.126 -15.380 -5.697 1.00 86.88 92 LYS A N 1
ATOM 705 C CA . LYS A 1 92 ? -0.027 -14.270 -6.670 1.00 86.88 92 LYS A CA 1
ATOM 706 C C . LYS A 1 92 ? -0.360 -12.907 -6.053 1.00 86.88 92 LYS A C 1
ATOM 708 O O . LYS A 1 92 ? -1.171 -12.139 -6.575 1.00 86.88 92 LYS A O 1
ATOM 713 N N . GLN A 1 93 ? 0.263 -12.609 -4.919 1.00 90.62 93 GLN A N 1
ATOM 714 C CA . GLN A 1 93 ? 0.024 -11.370 -4.181 1.00 90.62 93 GLN A CA 1
ATOM 715 C C . GLN A 1 93 ? 1.324 -10.756 -3.681 1.00 90.62 93 GLN A C 1
ATOM 717 O O . GLN A 1 93 ? 2.246 -11.458 -3.273 1.00 90.62 93 GLN A O 1
ATOM 722 N N . VAL A 1 94 ? 1.388 -9.429 -3.676 1.00 89.31 94 VAL A N 1
ATOM 723 C CA . VAL A 1 94 ? 2.434 -8.698 -2.955 1.00 89.31 94 VAL A CA 1
ATOM 724 C C . VAL A 1 94 ? 1.907 -8.379 -1.565 1.00 89.31 94 VAL A C 1
ATOM 726 O O . VAL A 1 94 ? 0.796 -7.871 -1.432 1.00 89.31 94 VAL A O 1
ATOM 729 N N . VAL A 1 95 ? 2.712 -8.671 -0.547 1.00 88.75 95 VAL A N 1
ATOM 730 C CA . VAL A 1 95 ? 2.411 -8.424 0.865 1.00 88.75 95 VAL A CA 1
ATOM 731 C C . VAL A 1 95 ? 3.367 -7.359 1.389 1.00 88.75 95 VAL A C 1
ATOM 733 O O . VAL A 1 95 ? 4.583 -7.503 1.259 1.00 88.75 95 VAL A O 1
ATOM 736 N N . ILE A 1 96 ? 2.827 -6.290 1.974 1.00 85.94 96 ILE A N 1
ATOM 737 C CA . ILE A 1 96 ? 3.583 -5.191 2.586 1.00 85.94 96 ILE A CA 1
ATOM 738 C C . ILE A 1 96 ? 2.938 -4.864 3.931 1.00 85.94 96 ILE A C 1
ATOM 740 O O . ILE A 1 96 ? 1.836 -4.310 3.973 1.00 85.94 96 ILE A O 1
ATOM 744 N N . GLY A 1 97 ? 3.610 -5.212 5.031 1.00 81.62 97 GLY A N 1
ATOM 745 C CA . GLY A 1 97 ? 2.979 -5.214 6.352 1.00 81.62 97 GLY A CA 1
ATOM 746 C C . GLY A 1 97 ? 1.663 -5.994 6.299 1.00 81.62 97 GLY A C 1
ATOM 747 O O . GLY A 1 97 ? 1.643 -7.157 5.909 1.00 81.62 97 GLY A O 1
ATOM 748 N N . TRP A 1 98 ? 0.558 -5.306 6.583 1.00 71.62 98 TRP A N 1
ATOM 749 C CA . TRP A 1 98 ? -0.791 -5.876 6.585 1.00 71.62 98 TRP A CA 1
ATOM 750 C C . TRP A 1 98 ? -1.582 -5.721 5.286 1.00 71.62 98 TRP A C 1
ATOM 752 O O . TRP A 1 98 ? -2.765 -6.058 5.229 1.00 71.62 98 TRP A O 1
ATOM 762 N N . ILE A 1 99 ? -0.988 -5.108 4.266 1.00 81.75 99 ILE A N 1
ATOM 763 C CA . ILE A 1 99 ? -1.657 -4.887 2.990 1.00 81.75 99 ILE A CA 1
ATOM 764 C C . ILE A 1 99 ? -1.194 -5.954 2.022 1.00 81.75 99 ILE A C 1
ATOM 766 O O . ILE A 1 99 ? -0.001 -6.080 1.747 1.00 81.75 99 ILE A O 1
ATOM 770 N N . ASN A 1 100 ? -2.158 -6.665 1.457 1.00 85.31 100 ASN A N 1
ATOM 771 C CA . ASN A 1 100 ? -1.962 -7.519 0.307 1.00 85.31 100 ASN A CA 1
ATOM 772 C C . ASN A 1 100 ? -2.682 -6.940 -0.915 1.00 85.31 100 ASN A C 1
ATOM 774 O O . ASN A 1 100 ? -3.719 -6.279 -0.817 1.00 85.31 100 ASN A O 1
ATOM 778 N N . PHE A 1 101 ? -2.112 -7.165 -2.091 1.00 87.56 101 PHE A N 1
ATOM 779 C CA . PHE A 1 101 ? -2.807 -6.916 -3.345 1.00 87.56 101 PHE A CA 1
ATOM 780 C C . PHE A 1 101 ? -2.429 -7.969 -4.377 1.00 87.56 101 PHE A C 1
ATOM 782 O O . PHE A 1 101 ? -1.283 -8.419 -4.437 1.00 87.56 101 PHE A O 1
ATOM 789 N N . ALA A 1 102 ? -3.406 -8.343 -5.202 1.00 87.56 102 ALA A N 1
ATOM 790 C CA . ALA A 1 102 ? -3.192 -9.272 -6.299 1.00 87.56 102 ALA A CA 1
ATOM 791 C C . ALA A 1 102 ? -2.201 -8.680 -7.309 1.00 87.56 102 ALA A C 1
ATOM 793 O O . ALA A 1 102 ? -2.300 -7.506 -7.688 1.00 87.56 102 ALA A O 1
ATOM 794 N N . CYS A 1 103 ? -1.254 -9.502 -7.738 1.00 90.00 103 CYS A N 1
ATOM 795 C CA . CYS A 1 103 ? -0.247 -9.144 -8.717 1.00 90.00 103 CYS A CA 1
ATOM 796 C C . CYS A 1 103 ? 0.086 -10.373 -9.556 1.00 90.00 103 CYS A C 1
ATOM 798 O O . CYS A 1 103 ? 0.530 -11.394 -9.025 1.00 90.00 103 CYS A O 1
ATOM 800 N N . GLU A 1 104 ? -0.115 -10.267 -10.866 1.00 91.25 104 GLU A N 1
ATOM 801 C CA . GLU A 1 104 ? 0.231 -11.319 -11.814 1.00 91.25 104 GLU A CA 1
ATOM 802 C C . GLU A 1 104 ? 1.339 -10.837 -12.768 1.00 91.25 104 GLU A C 1
ATOM 804 O O . GLU A 1 104 ? 1.052 -10.179 -13.776 1.00 91.25 104 GLU A O 1
ATOM 809 N N . PRO A 1 105 ? 2.619 -11.149 -12.466 1.00 88.75 105 PRO A N 1
ATOM 810 C CA . PRO A 1 105 ? 3.751 -10.722 -13.282 1.00 88.75 105 PRO A CA 1
ATOM 811 C C . PRO A 1 105 ? 3.622 -11.187 -14.736 1.00 88.75 105 PRO A C 1
ATOM 813 O O . PRO A 1 105 ? 3.383 -12.365 -15.008 1.00 88.75 105 PRO A O 1
ATOM 816 N N . GLY A 1 106 ? 3.798 -10.258 -15.677 1.00 87.69 106 GLY A N 1
ATOM 817 C CA . GLY A 1 106 ? 3.649 -10.503 -17.117 1.00 87.69 106 GLY A CA 1
ATOM 818 C C . GLY A 1 106 ? 2.214 -10.392 -17.649 1.00 87.69 106 GLY A C 1
ATOM 819 O O . GLY A 1 106 ? 2.028 -10.444 -18.864 1.00 87.69 106 GLY A O 1
ATOM 820 N N . VAL A 1 107 ? 1.218 -10.220 -16.772 1.00 93.06 107 VAL A N 1
ATOM 821 C CA . VAL A 1 107 ? -0.174 -9.904 -17.139 1.00 93.06 107 VAL A CA 1
ATOM 822 C C . VAL A 1 107 ? -0.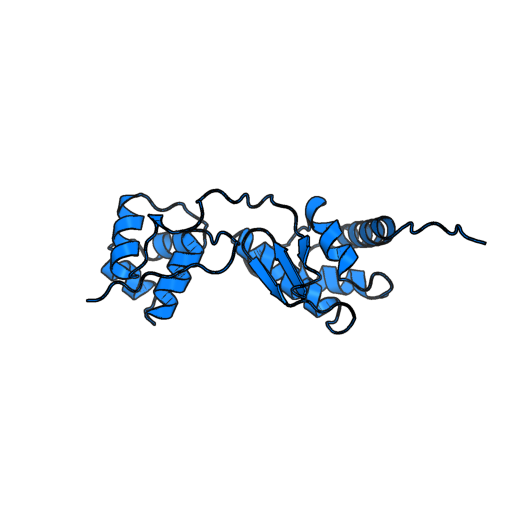514 -8.471 -16.732 1.00 93.06 107 VAL A C 1
ATOM 824 O O . VAL A 1 107 ? -0.978 -7.698 -17.569 1.00 93.06 107 VAL A O 1
ATOM 827 N N . ASP A 1 108 ? -0.265 -8.104 -15.472 1.00 92.94 108 ASP A N 1
ATOM 828 C CA . ASP A 1 108 ? -0.374 -6.716 -15.011 1.00 92.94 108 ASP A CA 1
ATOM 829 C C . ASP A 1 108 ? 0.773 -5.869 -15.606 1.00 92.94 108 ASP A C 1
ATOM 831 O O . ASP A 1 108 ? 1.916 -6.326 -15.695 1.00 92.94 108 ASP A O 1
ATOM 835 N N . SER A 1 109 ? 0.489 -4.622 -16.004 1.00 95.50 109 SER A N 1
ATOM 836 C CA . SER A 1 109 ? 1.525 -3.685 -16.463 1.00 95.50 109 SER A CA 1
ATOM 837 C C . SER A 1 109 ? 2.344 -3.135 -15.292 1.00 95.50 109 SER A C 1
ATOM 839 O O . SER A 1 109 ? 1.856 -3.058 -14.162 1.00 95.50 109 SER A O 1
ATOM 841 N N . ASN A 1 110 ? 3.573 -2.684 -15.567 1.00 95.94 110 ASN A N 1
ATOM 842 C CA . ASN A 1 110 ? 4.435 -2.057 -14.559 1.00 95.94 110 ASN A CA 1
ATOM 843 C C . ASN A 1 110 ? 3.736 -0.889 -13.857 1.00 95.94 110 ASN A C 1
ATOM 845 O O . ASN A 1 110 ? 3.672 -0.886 -12.631 1.0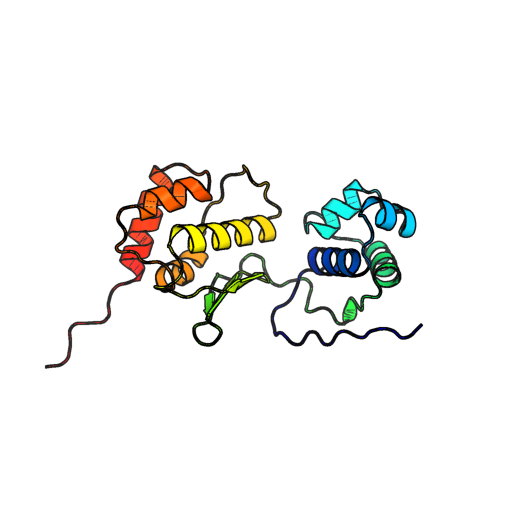0 95.94 110 ASN A O 1
ATOM 849 N N . SER A 1 111 ? 3.134 0.033 -14.614 1.00 95.50 111 SER A N 1
ATOM 850 C CA . SER A 1 111 ? 2.324 1.122 -14.061 1.00 95.50 111 SER A CA 1
ATOM 851 C C . SER A 1 111 ? 1.259 0.637 -13.066 1.00 95.50 111 SER A C 1
ATOM 853 O O . SER A 1 111 ? 1.170 1.202 -11.979 1.00 95.50 111 SER A O 1
ATOM 855 N N . VAL A 1 112 ? 0.494 -0.419 -13.372 1.00 94.62 112 VAL A N 1
ATOM 856 C CA . VAL A 1 112 ? -0.548 -0.941 -12.463 1.00 94.62 112 VAL A CA 1
ATOM 857 C C . VAL A 1 112 ? 0.065 -1.526 -11.190 1.00 94.62 112 VAL A C 1
ATOM 859 O O . VAL A 1 112 ? -0.445 -1.308 -10.089 1.00 94.62 112 VAL A O 1
ATOM 862 N N . ILE A 1 113 ? 1.165 -2.268 -11.319 1.00 95.88 113 ILE A N 1
ATOM 863 C CA . ILE A 1 113 ? 1.863 -2.858 -10.171 1.00 95.88 113 ILE A CA 1
ATOM 864 C C . ILE A 1 113 ? 2.437 -1.751 -9.277 1.00 95.88 113 ILE A C 1
ATOM 866 O O . ILE A 1 113 ? 2.243 -1.786 -8.060 1.00 95.88 113 ILE A O 1
ATOM 870 N N . ILE A 1 114 ? 3.102 -0.755 -9.868 1.00 95.75 114 ILE A N 1
ATOM 871 C CA . ILE A 1 114 ? 3.695 0.384 -9.158 1.00 95.75 114 ILE A CA 1
ATOM 872 C C . ILE A 1 114 ? 2.606 1.209 -8.471 1.00 95.75 114 ILE A C 1
ATOM 874 O O . ILE A 1 114 ? 2.760 1.536 -7.296 1.00 95.75 114 ILE A O 1
ATOM 878 N N . GLU A 1 115 ? 1.491 1.497 -9.145 1.00 94.69 115 GLU A N 1
ATOM 879 C CA . GLU A 1 115 ? 0.355 2.214 -8.561 1.00 94.69 115 GLU A CA 1
ATOM 880 C C . GLU A 1 115 ? -0.168 1.494 -7.309 1.00 94.69 115 GLU A C 1
ATOM 882 O O . GLU A 1 115 ? -0.244 2.097 -6.234 1.00 94.69 115 GLU A O 1
ATOM 887 N N . ARG A 1 116 ? -0.466 0.188 -7.408 1.00 94.38 116 ARG A N 1
ATOM 888 C CA . ARG A 1 116 ? -0.945 -0.624 -6.272 1.00 94.38 116 ARG A CA 1
ATOM 889 C C . ARG A 1 116 ? 0.071 -0.648 -5.130 1.00 94.38 116 ARG A C 1
ATOM 891 O O . ARG A 1 116 ? -0.301 -0.478 -3.968 1.00 94.38 116 ARG A O 1
ATOM 898 N N . PHE A 1 117 ? 1.351 -0.798 -5.459 1.00 94.25 117 PHE A N 1
ATOM 899 C CA . PHE A 1 117 ? 2.443 -0.816 -4.490 1.00 94.25 117 PHE A CA 1
ATOM 900 C C . PHE A 1 117 ? 2.580 0.515 -3.742 1.00 94.25 117 PHE A C 1
ATOM 902 O O . PHE A 1 117 ? 2.637 0.556 -2.511 1.00 94.25 117 PHE A O 1
ATOM 909 N N . VAL A 1 118 ? 2.584 1.629 -4.474 1.00 93.44 118 VAL A N 1
ATOM 910 C CA . VAL A 1 118 ? 2.649 2.975 -3.900 1.00 93.44 118 VAL A CA 1
ATOM 911 C C . VAL A 1 118 ? 1.405 3.258 -3.067 1.00 93.44 118 VAL A C 1
ATOM 913 O O . VAL A 1 118 ? 1.519 3.799 -1.967 1.00 93.44 118 VAL A O 1
ATOM 916 N N . HIS A 1 119 ? 0.226 2.857 -3.542 1.00 90.25 119 HIS A N 1
ATOM 917 C CA . HIS A 1 119 ? -1.021 2.995 -2.802 1.00 90.25 119 HIS A CA 1
ATOM 918 C C . HIS A 1 119 ? -0.974 2.243 -1.465 1.00 90.25 119 HIS A C 1
ATOM 920 O O . HIS A 1 119 ? -1.318 2.818 -0.431 1.00 90.25 119 HIS A O 1
ATOM 926 N N . ALA A 1 120 ? -0.469 1.006 -1.458 1.00 88.75 120 ALA A N 1
ATOM 927 C CA . ALA A 1 120 ? -0.242 0.244 -0.235 1.00 88.75 120 ALA A CA 1
ATOM 928 C C . ALA A 1 120 ? 0.712 0.987 0.714 1.00 88.75 120 ALA A C 1
ATOM 930 O O . ALA A 1 120 ? 0.371 1.224 1.870 1.00 88.75 120 ALA A O 1
ATOM 931 N N . ILE A 1 121 ? 1.858 1.473 0.226 1.00 88.75 121 ILE A N 1
ATOM 932 C CA . ILE A 1 121 ? 2.792 2.257 1.048 1.00 88.75 121 ILE A CA 1
ATOM 933 C C . ILE A 1 121 ? 2.131 3.513 1.636 1.00 88.75 121 ILE A C 1
ATOM 935 O O . ILE A 1 121 ? 2.362 3.834 2.805 1.00 88.75 121 ILE A O 1
ATOM 939 N N . ARG A 1 122 ? 1.319 4.236 0.856 1.00 86.31 122 ARG A N 1
ATOM 940 C CA . ARG A 1 122 ? 0.597 5.420 1.347 1.00 86.31 122 ARG A CA 1
ATOM 941 C C . ARG A 1 122 ? -0.344 5.052 2.482 1.00 86.31 122 ARG A C 1
ATOM 943 O O . ARG A 1 122 ? -0.327 5.729 3.506 1.00 86.31 122 ARG A O 1
ATOM 950 N N . GLN A 1 123 ? -1.108 3.973 2.318 1.00 80.12 123 GLN A N 1
ATOM 951 C CA . GLN A 1 123 ? -2.009 3.474 3.353 1.00 80.12 123 GLN A CA 1
ATOM 952 C C . GLN A 1 123 ? -1.249 3.072 4.624 1.00 80.12 123 GLN A C 1
ATOM 954 O O . GLN A 1 123 ? -1.643 3.489 5.709 1.00 80.12 123 GLN A O 1
ATOM 959 N N . LEU A 1 124 ? -0.135 2.340 4.502 1.00 79.62 124 LEU A N 1
ATOM 960 C CA . LEU A 1 124 ? 0.701 1.948 5.648 1.00 79.62 124 LEU A CA 1
ATOM 961 C C . LEU A 1 124 ? 1.255 3.153 6.417 1.00 79.62 124 LEU A C 1
ATOM 963 O O . LEU A 1 124 ? 1.470 3.079 7.622 1.00 79.62 124 LEU A O 1
ATOM 967 N N . ARG A 1 125 ? 1.535 4.253 5.710 1.00 80.56 125 ARG A N 1
ATOM 968 C CA . ARG A 1 125 ? 2.181 5.451 6.266 1.00 80.56 125 ARG A CA 1
ATOM 969 C C . ARG A 1 125 ? 1.200 6.576 6.612 1.00 80.56 125 ARG A C 1
ATOM 971 O O . ARG A 1 125 ? 1.658 7.643 7.015 1.00 80.56 125 ARG A O 1
ATOM 978 N N . GLY A 1 126 ? -0.106 6.395 6.395 1.00 74.56 126 GLY A N 1
ATOM 979 C CA . GLY A 1 126 ? -1.097 7.472 6.525 1.00 74.56 126 GLY A CA 1
ATOM 980 C C . GLY A 1 126 ? -0.800 8.685 5.625 1.00 74.56 126 GLY A C 1
ATOM 981 O O . GLY A 1 126 ? -1.115 9.821 5.983 1.00 74.56 126 GLY A O 1
ATOM 982 N N . ALA A 1 127 ? -0.138 8.472 4.483 1.00 76.88 127 ALA A N 1
ATOM 983 C CA . ALA A 1 127 ? 0.298 9.544 3.590 1.00 76.88 127 ALA A CA 1
ATOM 984 C C . ALA A 1 127 ? -0.846 10.029 2.683 1.00 76.88 127 ALA A C 1
ATOM 986 O O . ALA A 1 127 ? -1.678 9.243 2.225 1.00 76.88 127 ALA A O 1
ATOM 987 N N . ARG A 1 128 ? -0.864 11.332 2.375 1.00 79.75 128 ARG A N 1
ATOM 988 C CA . ARG A 1 128 ? -1.834 11.923 1.430 1.00 79.75 128 ARG A CA 1
ATOM 989 C C . ARG A 1 128 ? -1.550 11.473 0.001 1.00 79.75 128 ARG A C 1
ATOM 991 O O . ARG A 1 128 ? -0.446 11.021 -0.276 1.00 79.75 128 ARG A O 1
ATOM 998 N N . ALA A 1 129 ? -2.510 11.625 -0.911 1.00 78.75 129 ALA A N 1
ATOM 999 C CA . ALA A 1 129 ? -2.362 11.192 -2.305 1.00 78.75 129 ALA A CA 1
ATOM 1000 C C . ALA A 1 129 ? -1.239 11.931 -3.060 1.00 78.75 129 ALA A C 1
ATOM 1002 O O . ALA A 1 129 ? -0.533 11.318 -3.845 1.00 78.75 129 ALA A O 1
ATOM 1003 N N . ASP A 1 130 ? -1.028 13.212 -2.768 1.00 81.81 130 ASP A N 1
ATOM 1004 C CA . ASP A 1 130 ? -0.060 14.105 -3.421 1.00 81.81 130 ASP A CA 1
ATOM 1005 C C . ASP A 1 130 ? 1.348 14.062 -2.804 1.00 81.81 130 ASP A C 1
ATOM 1007 O O . ASP A 1 130 ? 2.302 14.606 -3.358 1.00 81.81 130 ASP A O 1
ATOM 1011 N N . GLN A 1 131 ? 1.502 13.428 -1.642 1.00 83.75 131 GLN A N 1
ATOM 1012 C CA . GLN A 1 131 ? 2.780 13.388 -0.940 1.00 83.75 131 GLN A CA 1
ATOM 1013 C C . GLN A 1 131 ? 3.793 12.510 -1.700 1.00 83.75 131 GLN A C 1
ATOM 1015 O O . GLN A 1 131 ? 3.426 11.425 -2.143 1.00 83.75 131 GLN A O 1
ATOM 1020 N N . PRO A 1 132 ? 5.072 12.884 -1.830 1.00 88.38 132 PRO A N 1
ATOM 1021 C CA . PRO A 1 132 ? 6.056 11.994 -2.440 1.00 88.38 132 PRO A CA 1
ATOM 1022 C C . PRO A 1 132 ? 6.216 10.687 -1.651 1.00 88.38 132 PRO A C 1
ATOM 1024 O O . PRO A 1 132 ? 6.327 10.700 -0.420 1.00 88.38 132 PRO A O 1
ATOM 1027 N N . VAL A 1 133 ? 6.254 9.558 -2.355 1.00 89.19 133 VAL A N 1
ATOM 1028 C CA . VAL A 1 133 ? 6.532 8.238 -1.781 1.00 89.19 133 VAL A CA 1
ATOM 1029 C C . VAL A 1 133 ? 7.941 7.821 -2.158 1.00 89.19 133 VAL A C 1
ATOM 1031 O O . VAL A 1 133 ? 8.309 7.826 -3.326 1.00 89.19 133 VAL A O 1
ATOM 1034 N N . PHE A 1 134 ? 8.725 7.437 -1.153 1.00 88.94 134 PHE A N 1
ATOM 1035 C CA . PHE A 1 134 ? 10.056 6.867 -1.338 1.00 88.94 134 PHE A CA 1
ATOM 1036 C C . PHE A 1 134 ? 10.022 5.370 -1.037 1.00 88.94 134 PHE A C 1
ATOM 1038 O O . PHE A 1 134 ? 9.613 4.958 0.063 1.00 88.94 134 PHE A O 1
ATOM 1045 N N . ILE A 1 135 ? 10.455 4.582 -2.020 1.00 89.38 135 ILE A N 1
ATOM 1046 C CA . ILE A 1 135 ? 10.600 3.128 -1.926 1.00 89.38 135 ILE A CA 1
ATOM 1047 C C . ILE A 1 135 ? 11.860 2.821 -1.120 1.00 89.38 135 ILE A C 1
ATOM 1049 O O . ILE A 1 135 ? 12.952 3.306 -1.437 1.00 89.38 135 ILE A O 1
ATOM 1053 N N . ARG A 1 136 ? 11.702 2.048 -0.042 1.00 89.12 136 ARG A N 1
ATOM 1054 C CA . ARG A 1 136 ? 12.824 1.666 0.821 1.00 89.12 136 ARG A CA 1
ATOM 1055 C C . ARG A 1 136 ? 13.655 0.597 0.137 1.00 89.12 136 ARG A C 1
ATOM 1057 O O . ARG A 1 136 ? 13.163 -0.118 -0.722 1.00 89.12 136 ARG A O 1
ATOM 1064 N N . ASP A 1 137 ? 14.902 0.459 0.563 1.00 88.62 137 ASP A N 1
ATOM 1065 C CA . ASP A 1 137 ? 15.778 -0.597 0.059 1.00 88.62 137 ASP A CA 1
ATOM 1066 C C . ASP A 1 137 ? 15.202 -2.003 0.296 1.00 88.62 137 ASP A C 1
ATOM 1068 O O . ASP A 1 137 ? 15.186 -2.826 -0.611 1.00 88.62 137 ASP A O 1
ATOM 1072 N N . SER A 1 138 ? 14.615 -2.221 1.479 1.00 87.19 138 SER A N 1
ATOM 1073 C CA . SER A 1 138 ? 13.952 -3.472 1.877 1.00 87.19 138 SER A CA 1
ATOM 1074 C C . SER A 1 138 ? 12.799 -3.890 0.965 1.00 87.19 138 SER A C 1
ATOM 1076 O O . SER A 1 138 ? 12.446 -5.057 0.908 1.00 87.19 138 SER A O 1
ATOM 1078 N N . ASP A 1 139 ? 12.192 -2.933 0.270 1.00 90.75 139 ASP A N 1
ATOM 1079 C CA . ASP A 1 139 ? 10.985 -3.133 -0.528 1.00 90.75 139 ASP A CA 1
ATOM 1080 C C . ASP A 1 139 ? 11.316 -3.506 -1.987 1.00 90.75 139 ASP A C 1
ATOM 1082 O O . ASP A 1 139 ? 10.440 -3.895 -2.762 1.00 90.75 139 ASP A O 1
ATOM 1086 N N . ARG A 1 140 ? 12.591 -3.369 -2.378 1.00 91.88 140 ARG A N 1
ATOM 1087 C CA . ARG A 1 140 ? 13.049 -3.503 -3.766 1.00 91.88 140 ARG A CA 1
ATOM 1088 C C . ARG A 1 140 ? 13.093 -4.942 -4.248 1.00 91.88 140 ARG A C 1
ATOM 1090 O O . ARG A 1 140 ? 12.862 -5.166 -5.430 1.00 91.88 140 ARG A O 1
ATOM 1097 N N . ASP A 1 141 ? 13.339 -5.906 -3.368 1.00 91.19 141 ASP A N 1
ATOM 1098 C CA . ASP A 1 141 ? 13.416 -7.316 -3.765 1.00 91.19 141 ASP A CA 1
ATOM 1099 C C . ASP A 1 141 ? 12.056 -7.818 -4.273 1.00 91.19 141 ASP A C 1
ATOM 1101 O O . ASP A 1 141 ? 11.977 -8.374 -5.367 1.00 91.19 141 ASP A O 1
ATOM 1105 N N . ALA A 1 142 ? 10.962 -7.497 -3.570 1.00 92.06 142 ALA A N 1
ATOM 1106 C CA . ALA A 1 142 ? 9.611 -7.819 -4.034 1.00 92.06 142 ALA A CA 1
ATOM 1107 C C . ALA A 1 142 ? 9.282 -7.163 -5.382 1.00 92.06 142 ALA A C 1
ATOM 1109 O O . ALA A 1 142 ? 8.732 -7.819 -6.263 1.00 92.06 142 ALA A O 1
ATOM 1110 N N . LEU A 1 143 ? 9.647 -5.890 -5.570 1.00 94.25 143 LEU A N 1
ATOM 1111 C CA . LEU A 1 143 ? 9.445 -5.183 -6.839 1.00 94.25 143 LEU A CA 1
ATOM 1112 C C . LEU A 1 143 ? 10.269 -5.788 -7.982 1.00 94.25 143 LEU A C 1
ATOM 1114 O O . LEU A 1 143 ? 9.763 -5.919 -9.094 1.00 94.25 143 LEU A O 1
ATOM 1118 N N . ALA A 1 144 ? 11.512 -6.192 -7.717 1.00 94.06 144 ALA A N 1
ATOM 1119 C CA . ALA A 1 144 ? 12.371 -6.840 -8.704 1.00 94.06 144 ALA A CA 1
ATOM 1120 C C . ALA A 1 144 ? 11.815 -8.199 -9.166 1.00 94.06 144 ALA A C 1
ATOM 1122 O O . ALA A 1 144 ? 12.086 -8.617 -10.294 1.00 94.06 144 ALA A O 1
ATOM 1123 N N . GLU A 1 145 ? 11.034 -8.877 -8.318 1.00 93.06 145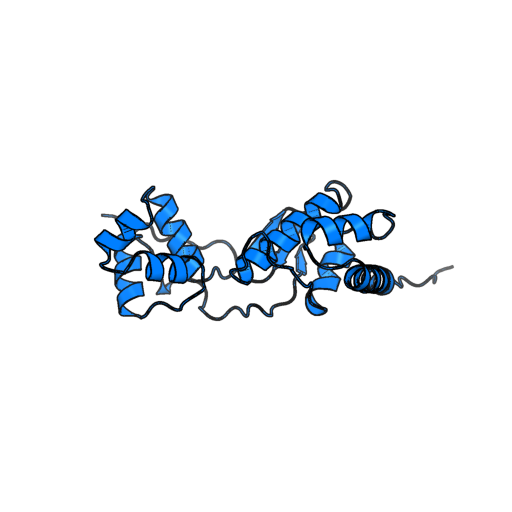 GLU A N 1
ATOM 1124 C CA . GLU A 1 145 ? 10.367 -10.132 -8.667 1.00 93.06 145 GLU A CA 1
ATOM 1125 C C . GLU A 1 145 ? 9.134 -9.952 -9.559 1.00 93.06 145 GLU A C 1
ATOM 1127 O O . GLU A 1 145 ? 8.860 -10.833 -10.378 1.00 93.06 145 GLU A O 1
ATOM 1132 N N . VAL A 1 146 ? 8.393 -8.849 -9.408 1.00 94.88 146 VAL A N 1
ATOM 1133 C CA . VAL A 1 146 ? 7.092 -8.668 -10.077 1.00 94.88 146 VAL A CA 1
ATOM 1134 C C . VAL A 1 146 ? 7.127 -7.752 -11.299 1.00 94.88 146 VAL A C 1
ATOM 1136 O O . VAL A 1 146 ? 6.284 -7.899 -12.182 1.00 94.88 146 VAL A O 1
ATOM 1139 N N . LEU A 1 147 ? 8.083 -6.822 -11.371 1.00 95.81 147 LEU A N 1
ATOM 1140 C CA . LEU A 1 147 ? 8.168 -5.847 -12.458 1.00 95.81 147 LEU A CA 1
ATOM 1141 C C . LEU A 1 147 ? 8.908 -6.395 -13.682 1.00 95.81 147 LEU A C 1
ATOM 1143 O O . LEU A 1 147 ? 9.923 -7.095 -13.583 1.00 95.81 147 LEU A O 1
ATOM 1147 N N . ASP A 1 148 ? 8.471 -5.969 -14.865 1.00 94.56 148 ASP A N 1
ATOM 1148 C CA . ASP A 1 148 ? 9.276 -6.093 -16.072 1.00 94.56 148 ASP A CA 1
ATOM 1149 C C . ASP A 1 148 ? 10.383 -5.033 -16.078 1.00 94.56 148 ASP A C 1
ATOM 1151 O O . ASP A 1 148 ? 10.226 -3.915 -16.569 1.00 94.56 148 ASP A O 1
ATOM 1155 N N . LEU A 1 149 ? 11.543 -5.410 -15.540 1.00 94.12 149 LEU A N 1
ATOM 1156 C CA . LEU A 1 149 ? 12.724 -4.544 -15.459 1.00 94.12 149 LEU A CA 1
ATOM 1157 C C . LEU A 1 149 ? 13.357 -4.193 -16.820 1.00 94.12 149 LEU A C 1
ATOM 1159 O O . LEU A 1 149 ? 14.262 -3.351 -16.869 1.00 94.12 149 LEU A O 1
ATOM 1163 N N . SER A 1 150 ? 12.926 -4.845 -17.907 1.00 92.25 150 SER A N 1
ATOM 1164 C CA . SER A 1 150 ? 13.396 -4.555 -19.267 1.00 92.25 150 SER A CA 1
ATOM 1165 C C . SER A 1 150 ? 12.630 -3.414 -19.941 1.00 92.25 150 SER A C 1
ATOM 1167 O O . SER A 1 150 ? 13.095 -2.887 -20.953 1.00 92.25 150 SER A O 1
ATOM 1169 N N . ALA A 1 151 ? 11.506 -2.998 -19.354 1.00 92.56 151 ALA A N 1
ATOM 1170 C CA . ALA A 1 151 ? 10.693 -1.902 -19.852 1.00 92.56 151 ALA A CA 1
ATOM 1171 C C . ALA A 1 151 ? 11.479 -0.575 -19.855 1.00 92.56 151 ALA A C 1
ATOM 1173 O O . ALA A 1 151 ? 12.225 -0.257 -18.918 1.00 92.56 151 ALA A O 1
ATOM 1174 N N . ALA A 1 152 ? 11.349 0.180 -20.947 1.00 90.12 152 ALA A N 1
ATOM 1175 C CA . ALA A 1 152 ? 12.092 1.422 -21.169 1.00 90.12 152 ALA A CA 1
ATOM 1176 C C . ALA A 1 152 ? 11.492 2.615 -20.407 1.00 90.12 152 ALA A C 1
ATOM 1178 O O . ALA A 1 152 ? 12.222 3.515 -20.000 1.00 90.12 152 ALA A O 1
ATOM 1179 N N . ASP A 1 153 ? 10.182 2.579 -20.192 1.00 93.31 153 ASP A N 1
ATOM 1180 C CA . ASP A 1 153 ? 9.335 3.558 -19.506 1.00 93.31 153 ASP A CA 1
ATOM 1181 C C . ASP A 1 153 ? 9.285 3.362 -17.983 1.00 93.31 153 ASP A C 1
ATOM 1183 O O . ASP A 1 153 ? 8.671 4.154 -17.277 1.00 93.31 153 ASP A O 1
ATOM 1187 N N . LEU A 1 154 ? 9.989 2.367 -17.434 1.00 92.56 154 LEU A N 1
ATOM 1188 C CA . LEU A 1 154 ? 9.906 2.025 -16.011 1.00 92.56 154 LEU A CA 1
ATOM 1189 C C . LEU A 1 154 ? 10.229 3.200 -15.066 1.00 92.56 154 LEU A C 1
ATOM 1191 O O . LEU A 1 154 ? 9.651 3.310 -13.988 1.00 92.56 154 LEU A O 1
ATOM 1195 N N . VAL A 1 155 ? 11.157 4.081 -15.451 1.00 93.25 155 VAL A N 1
ATOM 1196 C CA . VAL A 1 155 ? 11.466 5.290 -14.667 1.00 93.25 155 VAL A CA 1
ATOM 1197 C C . VAL A 1 155 ? 10.297 6.279 -14.702 1.00 93.25 155 VAL A C 1
ATOM 1199 O O . VAL A 1 155 ? 9.961 6.847 -13.664 1.00 93.25 155 VAL A O 1
ATOM 1202 N N . GLU A 1 156 ? 9.669 6.460 -15.866 1.00 93.25 156 GLU A N 1
ATOM 1203 C CA . GLU A 1 156 ? 8.513 7.345 -16.041 1.00 93.25 156 GLU A CA 1
ATOM 1204 C C . GLU A 1 156 ? 7.327 6.845 -15.207 1.00 93.25 156 GLU A C 1
ATOM 1206 O O . GLU A 1 156 ? 6.765 7.632 -14.443 1.00 93.25 156 GLU A O 1
ATOM 1211 N N . ASP A 1 157 ? 7.054 5.534 -15.233 1.00 93.38 157 ASP A N 1
ATOM 1212 C CA . ASP A 1 157 ? 6.036 4.896 -14.389 1.00 93.38 157 ASP A CA 1
ATOM 1213 C C . ASP A 1 157 ? 6.284 5.183 -12.896 1.00 93.38 157 ASP A C 1
ATOM 1215 O O . ASP A 1 157 ? 5.379 5.571 -12.154 1.00 93.38 157 ASP A O 1
ATOM 1219 N N . PHE A 1 158 ? 7.524 5.033 -12.414 1.00 93.69 158 PHE A N 1
ATOM 1220 C CA . PHE A 1 158 ? 7.826 5.344 -11.016 1.00 93.69 158 PHE A CA 1
ATOM 1221 C C . PHE A 1 158 ? 7.601 6.821 -10.685 1.00 93.69 158 PHE A C 1
ATOM 1223 O O . PHE A 1 158 ? 7.018 7.124 -9.641 1.00 93.69 158 PHE A O 1
ATOM 1230 N N . VAL A 1 159 ? 8.050 7.745 -11.533 1.00 92.69 159 VAL A N 1
ATOM 1231 C CA . VAL A 1 159 ? 7.888 9.191 -11.306 1.00 92.69 159 VAL A CA 1
ATOM 1232 C C . VAL A 1 159 ? 6.409 9.579 -11.271 1.00 92.69 159 VAL A C 1
ATOM 1234 O O . VAL A 1 159 ? 5.997 10.318 -10.371 1.00 92.69 159 VAL A O 1
ATOM 1237 N N . GLU A 1 160 ? 5.611 9.046 -12.199 1.00 92.56 160 GLU A N 1
ATOM 1238 C CA . GLU A 1 160 ? 4.172 9.300 -12.293 1.00 92.56 160 GLU A CA 1
ATOM 1239 C C . GLU A 1 160 ? 3.453 8.938 -10.988 1.00 92.56 160 GLU A C 1
ATOM 1241 O O . GLU A 1 160 ? 2.764 9.778 -10.402 1.00 92.56 160 GLU A O 1
ATOM 1246 N N . HIS A 1 161 ? 3.670 7.719 -10.489 1.00 92.19 161 HIS A N 1
ATOM 1247 C CA . HIS A 1 161 ? 2.898 7.177 -9.365 1.00 92.19 161 HIS A CA 1
ATOM 1248 C C . HIS A 1 161 ? 3.429 7.593 -7.992 1.00 92.19 161 HIS A C 1
ATOM 1250 O O . HIS A 1 161 ? 2.679 7.697 -7.017 1.00 92.19 161 HIS A O 1
ATOM 1256 N N . THR A 1 162 ? 4.730 7.853 -7.876 1.00 89.50 162 THR A N 1
ATOM 1257 C CA . THR A 1 162 ? 5.358 8.158 -6.580 1.00 89.50 162 THR A CA 1
ATOM 1258 C C . THR A 1 162 ? 5.389 9.648 -6.260 1.00 89.50 162 THR A C 1
ATOM 1260 O O . THR A 1 162 ? 5.583 10.001 -5.094 1.00 89.50 162 THR A O 1
ATOM 1263 N N . HIS A 1 163 ? 5.202 10.518 -7.260 1.00 85.56 163 HIS A N 1
ATOM 1264 C CA . HIS A 1 163 ? 5.356 11.973 -7.149 1.00 85.56 163 HIS A CA 1
ATOM 1265 C C . HIS A 1 163 ? 6.732 12.416 -6.615 1.00 85.56 163 HIS A C 1
ATOM 1267 O O . HIS A 1 163 ? 6.860 13.497 -6.035 1.00 85.56 163 HIS A O 1
ATOM 1273 N N . ALA A 1 164 ? 7.769 11.588 -6.773 1.00 83.94 164 ALA A N 1
ATOM 1274 C CA . ALA A 1 164 ? 9.147 11.960 -6.459 1.00 83.94 164 ALA A CA 1
ATOM 1275 C C . ALA A 1 164 ? 9.951 12.250 -7.739 1.00 83.94 164 ALA A C 1
ATOM 1277 O O . ALA A 1 164 ? 9.532 11.930 -8.847 1.00 83.94 164 ALA A O 1
ATOM 1278 N N . GLY A 1 165 ? 11.089 12.931 -7.585 1.00 82.75 165 GLY A N 1
ATOM 1279 C CA . GLY A 1 165 ? 11.900 13.383 -8.717 1.00 82.75 165 GLY A CA 1
ATOM 1280 C C . GLY A 1 165 ? 12.572 12.243 -9.492 1.00 82.75 165 GLY A C 1
ATOM 1281 O O . GLY A 1 165 ? 12.977 11.238 -8.909 1.00 82.75 165 GLY A O 1
ATOM 1282 N N . ASP A 1 166 ? 12.748 12.463 -10.794 1.00 86.94 166 ASP A N 1
ATOM 1283 C CA . ASP A 1 166 ? 13.326 11.532 -11.778 1.00 86.94 166 ASP A CA 1
ATOM 1284 C C . ASP A 1 166 ? 14.696 10.959 -11.366 1.00 86.94 166 ASP A C 1
ATOM 1286 O O . ASP A 1 166 ? 14.914 9.746 -11.394 1.00 86.94 166 ASP A O 1
ATOM 1290 N N . ASP A 1 167 ? 15.601 11.803 -10.861 1.00 83.50 167 ASP A N 1
ATOM 1291 C CA . ASP A 1 167 ? 16.957 11.378 -10.480 1.00 83.50 167 ASP A CA 1
ATOM 1292 C C . ASP A 1 167 ? 16.977 10.297 -9.385 1.00 83.50 167 ASP A C 1
ATOM 1294 O O . ASP A 1 167 ? 17.852 9.429 -9.386 1.00 83.50 167 ASP A O 1
ATOM 1298 N N . ALA A 1 168 ? 16.001 10.303 -8.470 1.00 81.62 168 ALA A N 1
ATOM 1299 C CA . ALA A 1 168 ? 15.905 9.286 -7.426 1.00 81.62 168 ALA A CA 1
ATOM 1300 C C . ALA A 1 168 ? 15.501 7.917 -7.998 1.00 81.62 168 ALA A C 1
ATOM 1302 O O . ALA A 1 168 ? 15.983 6.884 -7.528 1.00 81.62 168 ALA A O 1
ATOM 1303 N N . TYR A 1 169 ? 14.644 7.901 -9.021 1.00 88.31 169 TYR A N 1
ATOM 1304 C CA . TYR A 1 169 ? 14.106 6.664 -9.583 1.00 88.31 169 TYR A CA 1
ATOM 1305 C C . TYR A 1 169 ? 14.969 6.045 -10.665 1.00 88.31 169 TYR A C 1
ATOM 1307 O O . TYR A 1 169 ? 14.954 4.824 -10.794 1.00 88.31 169 TYR A O 1
ATOM 1315 N N . ARG A 1 170 ? 15.818 6.823 -11.341 1.00 88.88 170 ARG A N 1
ATOM 1316 C CA . ARG A 1 170 ? 16.900 6.252 -12.158 1.00 88.88 170 ARG A CA 1
ATOM 1317 C C . ARG A 1 170 ? 17.794 5.333 -11.328 1.00 88.88 170 ARG A C 1
ATOM 1319 O O . ARG A 1 170 ? 17.999 4.183 -11.697 1.00 88.88 170 ARG A O 1
ATOM 1326 N N . TYR A 1 171 ? 18.230 5.805 -10.156 1.00 88.50 171 TYR A N 1
ATOM 1327 C CA . TYR A 1 171 ? 19.029 4.994 -9.235 1.00 88.50 171 TYR A CA 1
ATOM 1328 C C . TYR A 1 171 ? 18.282 3.737 -8.763 1.00 88.50 171 TYR A C 1
ATOM 1330 O O . TYR A 1 171 ? 18.858 2.653 -8.748 1.00 88.50 171 TYR A O 1
ATOM 1338 N N . ILE A 1 172 ? 16.999 3.861 -8.404 1.00 89.81 172 ILE A N 1
ATOM 1339 C CA . ILE A 1 172 ? 16.191 2.714 -7.959 1.00 89.81 172 ILE A CA 1
ATOM 1340 C C . ILE A 1 172 ? 16.021 1.688 -9.083 1.00 89.81 172 ILE A C 1
ATOM 1342 O O . ILE A 1 172 ? 16.179 0.498 -8.838 1.00 89.81 172 ILE A O 1
ATOM 1346 N N . VAL A 1 173 ? 15.728 2.120 -10.310 1.00 91.25 173 VAL A N 1
ATOM 1347 C CA . VAL A 1 173 ? 15.562 1.217 -11.457 1.00 91.25 173 VAL A CA 1
ATOM 1348 C C . VAL A 1 173 ? 16.865 0.491 -11.790 1.00 91.25 173 VAL A C 1
ATOM 1350 O O . VAL A 1 173 ? 16.840 -0.713 -12.051 1.00 91.25 173 VAL A O 1
ATOM 1353 N N . ASP A 1 174 ? 18.002 1.180 -11.735 1.00 90.75 174 ASP A N 1
ATOM 1354 C CA . ASP A 1 174 ? 19.308 0.553 -11.942 1.00 90.75 174 ASP A CA 1
ATOM 1355 C C . ASP A 1 174 ? 19.637 -0.464 -10.836 1.00 90.75 174 ASP A C 1
ATOM 1357 O O . ASP A 1 174 ? 20.108 -1.565 -11.130 1.00 90.75 174 ASP A O 1
ATOM 1361 N N . ASP A 1 175 ? 19.316 -0.148 -9.577 1.00 91.69 175 ASP A N 1
ATOM 1362 C CA . ASP A 1 175 ? 19.459 -1.070 -8.444 1.00 91.69 175 ASP A CA 1
ATOM 1363 C C . ASP A 1 175 ? 18.566 -2.314 -8.601 1.00 91.69 175 ASP A C 1
ATOM 1365 O O . ASP A 1 175 ? 19.045 -3.442 -8.480 1.00 91.69 175 ASP A O 1
ATOM 1369 N N . LEU A 1 176 ? 17.290 -2.140 -8.966 1.00 92.06 176 LEU A N 1
ATOM 1370 C CA . LEU A 1 176 ? 16.360 -3.244 -9.241 1.00 92.06 176 LEU A CA 1
ATOM 1371 C C . LEU A 1 176 ? 16.892 -4.167 -10.344 1.00 92.06 176 LEU A C 1
ATOM 1373 O O . LEU A 1 176 ? 16.875 -5.392 -10.203 1.00 92.06 176 LEU A O 1
ATOM 1377 N N . ARG A 1 177 ? 17.405 -3.591 -11.438 1.00 91.69 177 ARG A N 1
ATOM 1378 C CA . ARG A 1 177 ? 18.021 -4.350 -12.538 1.00 91.69 177 ARG A CA 1
ATOM 1379 C C . ARG A 1 177 ? 19.251 -5.128 -12.071 1.00 91.69 177 ARG A C 1
ATOM 1381 O O . ARG A 1 177 ? 19.432 -6.271 -12.490 1.00 91.69 177 ARG A O 1
ATOM 1388 N N . GLY A 1 178 ? 20.060 -4.541 -11.188 1.00 86.38 178 GLY A N 1
ATOM 1389 C CA . GLY A 1 178 ? 21.216 -5.195 -10.574 1.00 86.38 178 GLY A CA 1
ATOM 1390 C C . GLY A 1 178 ? 20.840 -6.376 -9.675 1.00 86.38 178 GLY A C 1
ATOM 1391 O O . GLY A 1 178 ? 21.497 -7.414 -9.726 1.00 86.38 178 GLY A O 1
ATOM 1392 N N . ARG A 1 179 ? 19.742 -6.262 -8.917 1.00 81.94 179 ARG A N 1
ATOM 1393 C CA . ARG A 1 179 ? 19.226 -7.318 -8.022 1.00 81.94 179 ARG A CA 1
ATOM 1394 C C . ARG A 1 179 ? 18.732 -8.563 -8.764 1.00 81.94 179 ARG A C 1
ATOM 1396 O O . ARG A 1 179 ? 18.693 -9.645 -8.186 1.00 81.94 179 ARG A O 1
ATOM 1403 N N . ARG A 1 180 ? 18.404 -8.447 -10.056 1.00 66.81 180 ARG A N 1
ATOM 1404 C CA . ARG A 1 180 ? 17.921 -9.563 -10.889 1.00 66.81 180 ARG A CA 1
ATOM 1405 C C . ARG A 1 180 ? 19.038 -10.464 -11.461 1.00 66.81 180 ARG A C 1
ATOM 1407 O O . ARG A 1 180 ? 18.725 -11.428 -12.158 1.00 66.81 180 ARG A O 1
ATOM 1414 N N . LEU A 1 181 ? 20.327 -10.228 -11.176 1.00 47.09 181 LEU A N 1
ATOM 1415 C CA . LEU A 1 181 ? 21.440 -11.084 -11.642 1.00 47.09 181 LEU A CA 1
ATOM 1416 C C . LEU A 1 181 ? 22.313 -11.610 -10.477 1.00 47.09 181 LEU A C 1
ATOM 1418 O O . LEU A 1 181 ? 22.635 -10.814 -9.599 1.00 47.09 181 LEU A O 1
ATOM 1422 N N . PRO A 1 182 ? 22.776 -12.892 -10.475 1.00 46.19 182 PRO A N 1
ATOM 1423 C CA . PRO A 1 182 ? 22.826 -13.842 -11.597 1.00 46.19 182 PRO A CA 1
ATOM 1424 C C . PRO A 1 182 ? 22.188 -15.228 -11.327 1.00 46.19 182 PRO A C 1
ATOM 1426 O O . PRO A 1 182 ? 22.491 -15.891 -10.336 1.00 46.19 182 PRO A O 1
ATOM 1429 N N . ALA A 1 183 ? 21.453 -15.771 -12.306 1.00 38.66 183 ALA A N 1
ATOM 1430 C CA . ALA A 1 183 ? 21.486 -17.216 -12.540 1.00 38.66 183 ALA A CA 1
ATOM 1431 C C . ALA A 1 183 ? 22.667 -17.502 -13.478 1.00 38.66 183 ALA A C 1
ATOM 1433 O O . ALA A 1 183 ? 22.692 -17.096 -14.638 1.00 38.66 183 ALA A O 1
ATOM 1434 N N . VAL A 1 184 ? 23.687 -18.137 -12.913 1.00 42.06 184 VAL A N 1
ATOM 1435 C CA . VAL A 1 184 ? 24.966 -18.480 -13.529 1.00 42.06 184 VAL A CA 1
ATOM 1436 C C . VAL A 1 184 ? 24.773 -19.267 -14.830 1.00 42.06 184 VAL A C 1
ATOM 1438 O O . VAL A 1 184 ? 24.103 -20.298 -14.864 1.00 42.06 184 VAL A O 1
ATOM 1441 N N . ALA A 1 185 ? 25.443 -18.814 -15.892 1.00 43.44 185 ALA A N 1
ATOM 1442 C CA . ALA A 1 185 ? 25.818 -19.659 -17.015 1.00 43.44 185 ALA A CA 1
ATOM 1443 C C . ALA A 1 185 ? 26.728 -20.784 -16.494 1.00 43.44 185 ALA A C 1
ATOM 1445 O O . ALA A 1 185 ? 27.890 -20.549 -16.172 1.00 43.44 185 ALA A O 1
ATOM 1446 N N . GLY A 1 186 ? 26.189 -21.997 -16.363 1.00 41.22 186 GLY A N 1
ATOM 1447 C CA . GLY A 1 186 ? 26.957 -23.136 -15.868 1.00 41.22 186 GLY A CA 1
ATOM 1448 C C . GLY A 1 186 ? 26.188 -24.451 -15.881 1.00 41.22 186 GLY A C 1
ATOM 1449 O O . GLY A 1 186 ? 25.809 -24.943 -14.825 1.00 41.22 186 GLY A O 1
ATOM 1450 N N . SER A 1 187 ? 25.981 -25.025 -17.069 1.00 36.44 187 SER A N 1
ATOM 1451 C CA . SER A 1 187 ? 26.031 -26.482 -17.299 1.00 36.44 187 SER A CA 1
ATOM 1452 C C . SER A 1 187 ? 25.912 -26.792 -18.790 1.00 36.44 187 SER A C 1
ATOM 1454 O O . SER A 1 187 ? 24.812 -27.013 -19.294 1.00 36.44 187 SER A O 1
ATOM 1456 N N . ARG A 1 188 ? 27.054 -26.824 -19.480 1.00 38.44 188 ARG A N 1
ATOM 1457 C CA . ARG A 1 188 ? 27.432 -27.895 -20.412 1.00 38.44 188 ARG A CA 1
ATOM 1458 C C . ARG A 1 188 ? 28.944 -28.049 -20.397 1.00 38.44 188 ARG A C 1
ATOM 1460 O O . ARG A 1 188 ? 29.619 -26.998 -20.370 1.00 38.44 188 ARG A O 1
#